Protein AF-A0A521WEG3-F1 (afdb_monomer_lite)

Secondary structure (DSSP, 8-state):
---------HHHHHHHHHHHHHHHHHHHHHHSPPPPPPP-------------HHHHHHHHHHHHHHHHHHHHHHHHHHHHHHHHHHHHHHHHHHHHHHHHHHHHHHHHHHHHHHHHHHHHHHHHHHHHHHHHHHHHHHHHHHHHHHHHHHHHHHHHHHHHHHHHHHHHHHHHHHHHHHH--PPTTPPTT--------B-TTS-B--

Radius of gyration: 72.27 Å; chains: 1; bounding box: 126×88×175 Å

Structure (mmCIF, N/CA/C/O backbone):
data_AF-A0A521WEG3-F1
#
_entry.id   AF-A0A521WEG3-F1
#
loop_
_atom_site.group_PDB
_atom_site.id
_atom_site.type_symbol
_atom_site.label_atom_id
_atom_site.label_alt_id
_atom_site.label_comp_id
_atom_site.label_asym_id
_atom_site.label_entity_id
_atom_site.label_seq_id
_atom_site.pdbx_PDB_ins_code
_atom_site.Cartn_x
_atom_site.Cartn_y
_atom_site.Cartn_z
_atom_site.occupancy
_atom_site.B_iso_or_equiv
_atom_site.auth_seq_id
_atom_site.auth_comp_id
_atom_site.auth_asym_id
_atom_site.auth_atom_id
_atom_site.pdbx_PDB_model_num
ATOM 1 N N . MET A 1 1 ? -39.061 78.320 37.725 1.00 39.91 1 MET A N 1
ATOM 2 C CA . MET A 1 1 ? -39.595 78.899 38.983 1.00 39.91 1 MET A CA 1
ATOM 3 C C . MET A 1 1 ? -41.038 79.284 38.670 1.00 39.91 1 MET A C 1
ATOM 5 O O . MET A 1 1 ? -41.224 79.919 37.652 1.00 39.91 1 MET A O 1
ATOM 9 N N . ASN A 1 2 ? -42.104 78.875 39.351 1.00 42.09 2 ASN A N 1
ATOM 10 C CA . ASN A 1 2 ? -42.276 78.481 40.741 1.00 42.09 2 ASN A CA 1
ATOM 11 C C . ASN A 1 2 ? -43.521 77.570 40.868 1.00 42.09 2 ASN A C 1
ATOM 13 O O . ASN A 1 2 ? -44.475 77.704 40.108 1.00 42.09 2 ASN A O 1
ATOM 17 N N . THR A 1 3 ? -43.478 76.641 41.818 1.00 49.75 3 THR A N 1
ATOM 18 C CA . THR A 1 3 ? -44.496 75.636 42.169 1.00 49.75 3 THR A CA 1
ATOM 19 C C . THR A 1 3 ? -45.655 76.208 42.987 1.00 49.75 3 THR A C 1
ATOM 21 O O . THR A 1 3 ? -45.398 77.002 43.887 1.00 49.75 3 THR A O 1
ATOM 24 N N . ILE A 1 4 ? -46.880 75.688 42.808 1.00 60.53 4 ILE A N 1
ATOM 25 C CA . ILE A 1 4 ? -47.948 75.719 43.830 1.00 60.53 4 ILE A CA 1
ATOM 26 C C . ILE A 1 4 ? -48.691 74.362 43.828 1.00 60.53 4 ILE A C 1
ATOM 28 O O . ILE A 1 4 ? -49.263 73.967 42.818 1.00 60.53 4 ILE A O 1
ATOM 32 N N . ARG A 1 5 ? -48.653 73.640 44.962 1.00 60.50 5 ARG A N 1
ATOM 33 C CA . ARG A 1 5 ? -49.516 72.485 45.320 1.00 60.50 5 ARG A CA 1
ATOM 34 C C . ARG A 1 5 ? -50.726 72.995 46.119 1.00 60.50 5 ARG A C 1
ATOM 36 O O . ARG A 1 5 ? -50.543 73.936 46.888 1.00 60.50 5 ARG A O 1
ATOM 43 N N . PRO A 1 6 ? -51.916 72.377 46.000 1.00 57.44 6 PRO A N 1
ATOM 44 C CA . PRO A 1 6 ? -52.504 71.628 47.138 1.00 57.44 6 PRO A CA 1
ATOM 45 C C . PRO A 1 6 ? -53.423 70.462 46.665 1.00 57.44 6 PRO A C 1
ATOM 47 O O . PRO A 1 6 ? -53.671 70.326 45.477 1.00 57.44 6 PRO A O 1
ATOM 50 N N . ALA A 1 7 ? -53.982 69.547 47.462 1.00 60.22 7 ALA A N 1
ATOM 51 C CA . ALA A 1 7 ? -53.970 69.280 48.897 1.00 60.22 7 ALA A CA 1
ATOM 52 C C . ALA A 1 7 ? -54.182 67.767 49.120 1.00 60.22 7 ALA A C 1
ATOM 54 O O . ALA A 1 7 ? -54.920 67.095 48.399 1.00 60.22 7 ALA A O 1
ATOM 55 N N . ALA A 1 8 ? -53.519 67.250 50.149 1.00 62.47 8 ALA A N 1
ATOM 56 C CA . ALA A 1 8 ? -53.526 65.863 50.578 1.00 62.47 8 ALA A CA 1
ATOM 57 C C . ALA A 1 8 ? -54.759 65.542 51.446 1.00 62.47 8 ALA A C 1
ATOM 59 O O . ALA A 1 8 ? -54.755 65.807 52.644 1.00 62.47 8 ALA A O 1
ATOM 60 N N . LEU A 1 9 ? -55.797 64.936 50.860 1.00 60.50 9 LEU A N 1
ATOM 61 C CA . LEU A 1 9 ? -56.961 64.411 51.604 1.00 60.50 9 LEU A CA 1
ATOM 62 C C . LEU A 1 9 ? -57.182 62.896 51.432 1.00 60.50 9 LEU A C 1
ATOM 64 O O . LEU A 1 9 ? -58.137 62.344 51.967 1.00 60.50 9 LEU A O 1
ATOM 68 N N . ALA A 1 10 ? -56.269 62.193 50.759 1.00 63.72 10 ALA A N 1
ATOM 69 C CA . ALA A 1 10 ? -56.329 60.738 50.611 1.00 63.72 10 ALA A CA 1
ATOM 70 C C . ALA A 1 10 ? -56.107 59.914 51.911 1.00 63.72 10 ALA A C 1
ATOM 72 O O . ALA A 1 10 ? -56.728 58.858 52.024 1.00 63.72 10 ALA A O 1
ATOM 73 N N . PRO A 1 11 ? -55.296 60.328 52.916 1.00 63.88 11 PRO A N 1
ATOM 74 C CA . PRO A 1 11 ? -55.047 59.468 54.082 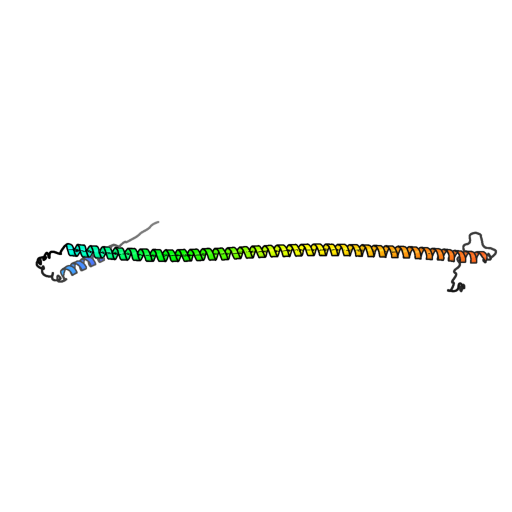1.00 63.88 11 PRO A CA 1
ATOM 75 C C . PRO A 1 11 ? -56.138 59.534 55.168 1.00 63.88 11 PRO A C 1
ATOM 77 O O . PRO A 1 11 ? -56.305 58.577 55.923 1.00 63.88 11 PRO A O 1
ATOM 80 N N . TYR A 1 12 ? -56.916 60.619 55.255 1.00 73.69 12 TYR A N 1
ATOM 81 C CA . TYR A 1 12 ? -57.918 60.784 56.322 1.00 73.69 12 TYR A CA 1
ATOM 82 C C . TYR A 1 12 ? -59.218 60.000 56.076 1.00 73.69 12 TYR A C 1
ATOM 84 O O . TYR A 1 12 ? -59.866 59.584 57.035 1.00 73.69 12 TYR A O 1
ATOM 92 N N . GLY A 1 13 ? -59.577 59.728 54.814 1.00 78.44 13 GLY A N 1
ATOM 93 C CA . GLY A 1 13 ? -60.775 58.946 54.477 1.00 78.44 13 GLY A CA 1
ATOM 94 C C . GLY A 1 13 ? -60.696 57.486 54.939 1.00 78.44 13 GLY A C 1
ATOM 95 O O . GLY A 1 13 ? -61.666 56.946 55.464 1.00 78.44 13 GLY A O 1
ATOM 96 N N . TRP A 1 14 ? -59.514 56.872 54.828 1.00 78.44 14 TRP A N 1
ATOM 97 C CA . TRP A 1 14 ? -59.267 55.510 55.317 1.00 78.44 14 TRP A CA 1
ATOM 98 C C . TRP A 1 14 ? -59.336 55.414 56.840 1.00 78.44 14 TRP A C 1
ATOM 100 O O . TRP A 1 14 ? -59.867 54.440 57.368 1.00 78.44 14 TRP A O 1
ATOM 110 N N . SER A 1 15 ? -58.857 56.441 57.547 1.00 82.31 15 SER A N 1
ATOM 111 C CA . SER A 1 15 ? -58.967 56.496 59.005 1.00 82.31 15 SER A CA 1
ATOM 112 C C . SER A 1 15 ? -60.431 56.545 59.445 1.00 82.31 15 SER A C 1
ATOM 114 O O . SER A 1 15 ? -60.841 55.745 60.283 1.00 82.31 15 SER A O 1
ATOM 116 N N . LEU A 1 16 ? -61.253 57.412 58.840 1.00 85.25 16 LEU A N 1
ATOM 117 C CA . LEU A 1 16 ? -62.670 57.521 59.202 1.00 85.25 16 LEU A CA 1
ATOM 118 C C . LEU A 1 16 ? -63.448 56.230 58.885 1.00 85.25 16 LEU A C 1
ATOM 120 O O . LEU A 1 16 ? -64.259 55.789 59.697 1.00 85.25 16 LEU A O 1
ATOM 124 N N . ALA A 1 17 ? -63.146 55.583 57.754 1.00 84.75 17 ALA A N 1
ATOM 125 C CA . ALA A 1 17 ? -63.727 54.291 57.391 1.00 84.75 17 ALA A CA 1
ATOM 126 C C . ALA A 1 17 ? -63.346 53.179 58.384 1.00 84.75 17 ALA A C 1
ATOM 128 O O . ALA A 1 17 ? -64.211 52.411 58.803 1.00 84.75 17 ALA A O 1
ATOM 129 N N . LEU A 1 18 ? -62.079 53.119 58.815 1.00 87.56 18 LEU A N 1
ATOM 130 C CA . LEU A 1 18 ? -61.615 52.151 59.813 1.00 87.56 18 LEU A CA 1
ATOM 131 C C . LEU A 1 18 ? -62.327 52.349 61.159 1.00 87.56 18 LEU A C 1
ATOM 133 O O . LEU A 1 18 ? -62.779 51.379 61.764 1.00 87.56 18 LEU A O 1
ATOM 137 N N . HIS A 1 19 ? -62.465 53.599 61.611 1.00 88.88 19 HIS A N 1
ATOM 138 C CA . HIS A 1 19 ? -63.147 53.902 62.870 1.00 88.88 19 HIS A CA 1
ATOM 139 C C . HIS A 1 19 ? -64.641 53.567 62.801 1.00 88.88 19 HIS A C 1
ATOM 141 O O . HIS A 1 19 ? -6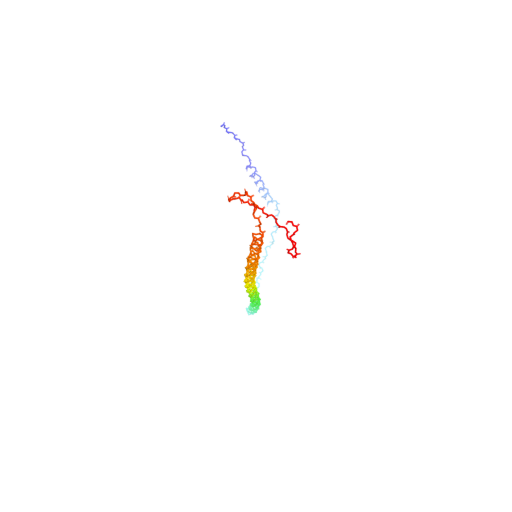5.172 53.001 63.753 1.00 88.88 19 HIS A O 1
ATOM 147 N N . ALA A 1 20 ? -65.312 53.837 61.676 1.00 88.38 20 ALA A N 1
ATOM 148 C CA . ALA A 1 20 ? -66.709 53.448 61.481 1.00 88.38 20 ALA A CA 1
ATOM 149 C C . ALA A 1 20 ? -66.892 51.919 61.514 1.00 88.38 20 ALA A C 1
ATOM 151 O O . ALA A 1 20 ? -67.843 51.420 62.116 1.00 88.38 20 ALA A O 1
ATOM 152 N N . LEU A 1 21 ? -65.954 51.168 60.928 1.00 88.06 21 LEU A N 1
ATOM 153 C CA . LEU A 1 21 ? -65.974 49.703 60.924 1.00 88.06 21 LEU A CA 1
ATOM 154 C C . LEU A 1 21 ? -65.728 49.132 62.333 1.00 88.06 21 LEU A C 1
ATOM 156 O O . LEU A 1 21 ? -66.448 48.232 62.766 1.00 88.06 21 LEU A O 1
ATOM 160 N N . LEU A 1 22 ? -64.778 49.701 63.085 1.00 87.19 22 LEU A N 1
ATOM 161 C CA . LEU A 1 22 ? -64.520 49.329 64.481 1.00 87.19 22 LEU A CA 1
ATOM 162 C C . LEU A 1 22 ? -65.728 49.636 65.384 1.00 87.19 22 LEU A C 1
ATOM 164 O O . LEU A 1 22 ? -66.133 48.791 66.180 1.00 87.19 22 LEU A O 1
ATOM 168 N N . ALA A 1 23 ? -66.336 50.816 65.233 1.00 85.88 23 ALA A N 1
ATOM 169 C CA . ALA A 1 23 ? -67.533 51.198 65.979 1.00 85.88 23 ALA A CA 1
ATOM 170 C C . ALA A 1 23 ? -68.719 50.269 65.664 1.00 85.88 23 ALA A C 1
ATOM 172 O O . ALA A 1 23 ? -69.426 49.848 66.578 1.00 85.88 23 ALA A O 1
ATOM 173 N N . GLY A 1 24 ? -68.892 49.878 64.395 1.00 85.75 24 GLY A N 1
ATOM 174 C CA . GLY A 1 24 ? -69.894 48.893 63.984 1.00 85.75 24 GLY A CA 1
ATOM 175 C C . GLY A 1 24 ? -69.663 47.506 64.595 1.00 85.75 24 GLY A C 1
ATOM 176 O O . GLY A 1 24 ? -70.607 46.889 65.087 1.00 85.75 24 GLY A O 1
ATOM 177 N N . ALA A 1 25 ? -68.412 47.034 64.636 1.00 83.50 25 ALA A N 1
ATOM 178 C CA . ALA A 1 25 ? -68.062 45.755 65.259 1.00 83.50 25 ALA A CA 1
ATOM 179 C C . ALA A 1 25 ? -68.314 45.751 66.779 1.00 83.50 25 ALA A C 1
ATOM 181 O O . ALA A 1 25 ? -68.828 44.772 67.321 1.00 83.50 25 ALA A O 1
ATOM 182 N N . LEU A 1 26 ? -68.013 46.856 67.468 1.00 84.00 26 LEU A N 1
ATOM 183 C CA . LEU A 1 26 ? -68.288 46.999 68.901 1.00 84.00 26 LEU A CA 1
ATOM 184 C C . LEU A 1 26 ? -69.790 47.083 69.196 1.00 84.00 26 LEU A C 1
ATOM 186 O O . LEU A 1 26 ? -70.257 46.458 70.146 1.00 84.00 26 LEU A O 1
ATOM 190 N N . PHE A 1 27 ? -70.562 47.785 68.361 1.00 82.75 27 PHE A N 1
ATOM 191 C CA . PHE A 1 27 ? -72.018 47.834 68.499 1.00 82.75 27 PHE A CA 1
ATOM 192 C C . PHE A 1 27 ? -72.655 46.453 68.280 1.00 82.75 27 PHE A C 1
ATOM 194 O O . PHE A 1 27 ? -73.516 46.039 69.056 1.00 82.75 27 PHE A O 1
ATOM 201 N N . ALA A 1 28 ? -72.171 45.687 67.295 1.00 80.31 28 ALA A N 1
ATOM 202 C CA . ALA A 1 28 ? -72.598 44.304 67.088 1.00 80.31 28 ALA A CA 1
ATOM 203 C C . ALA A 1 28 ? -72.310 43.421 68.317 1.00 80.31 28 ALA A C 1
ATOM 205 O O . ALA A 1 28 ? -73.144 42.595 68.678 1.00 80.31 28 ALA A O 1
ATOM 206 N N . SER A 1 29 ? -71.195 43.646 69.022 1.00 74.00 29 SER A N 1
ATOM 207 C CA . SER A 1 29 ? -70.875 42.926 70.262 1.00 74.00 29 SER A CA 1
ATOM 208 C C . SER A 1 29 ? -71.835 43.216 71.427 1.00 74.00 29 SER A C 1
ATOM 210 O O . SER A 1 29 ? -71.862 42.426 72.366 1.00 74.00 29 SER A O 1
ATOM 212 N N . PHE A 1 30 ? -72.606 44.311 71.389 1.00 76.62 30 PHE A N 1
ATOM 213 C CA . PHE A 1 30 ? -73.567 44.678 72.442 1.00 76.62 30 PHE A CA 1
ATOM 214 C C . PHE A 1 30 ? -75.009 44.228 72.132 1.00 76.62 30 PHE A C 1
ATOM 216 O O . PHE A 1 30 ? -75.826 44.122 73.042 1.00 76.62 30 PHE A O 1
ATOM 223 N N . VAL A 1 31 ? -75.325 43.958 70.857 1.00 76.75 31 VAL A N 1
ATOM 224 C CA . VAL A 1 31 ? -76.669 43.547 70.390 1.00 76.75 31 VAL A CA 1
ATOM 225 C C . VAL A 1 31 ? -76.757 42.036 70.111 1.00 76.75 31 VAL A C 1
ATOM 227 O O . VAL A 1 31 ? -77.851 41.487 69.989 1.00 76.75 31 VAL A O 1
ATOM 230 N N . LEU A 1 32 ? -75.623 41.330 70.049 1.00 72.25 32 LEU A N 1
ATOM 231 C CA . LEU A 1 32 ? -75.595 39.869 69.958 1.00 72.25 32 LEU A CA 1
ATOM 232 C C . LEU A 1 32 ? -75.991 39.241 71.311 1.00 72.25 32 LEU A C 1
ATOM 234 O O . LEU A 1 32 ? -75.314 39.499 72.307 1.00 72.25 32 LEU A O 1
ATOM 238 N N . PRO A 1 33 ? -77.042 38.399 71.376 1.00 70.56 33 PRO A N 1
ATOM 239 C CA . PRO A 1 33 ? -77.402 37.702 72.606 1.00 70.56 33 PRO A CA 1
ATOM 240 C C . PRO A 1 33 ? -76.250 36.784 73.034 1.00 70.56 33 PRO A C 1
ATOM 242 O O . PRO A 1 33 ? -75.749 35.988 72.234 1.00 70.56 33 PRO A O 1
ATOM 245 N N . SER A 1 34 ? -75.815 36.916 74.290 1.00 69.56 34 SER A N 1
ATOM 246 C CA . SER A 1 34 ? -74.789 36.068 74.897 1.00 69.56 34 SER A CA 1
ATOM 247 C C . SER A 1 34 ? -75.135 34.598 74.678 1.00 69.56 34 SER A C 1
ATOM 249 O O . SER A 1 34 ? -76.195 34.138 75.090 1.00 69.56 34 SER A O 1
ATOM 251 N N . ARG A 1 35 ? -74.235 33.859 74.019 1.00 66.69 35 ARG A N 1
ATOM 252 C CA . ARG A 1 35 ? -74.302 32.396 73.947 1.00 66.69 35 ARG A CA 1
ATOM 253 C C . ARG A 1 35 ? -74.331 31.856 75.373 1.00 66.69 35 ARG A C 1
ATOM 255 O O . ARG A 1 35 ? -73.378 32.090 76.115 1.00 66.69 35 ARG A O 1
ATOM 262 N N . ASP A 1 36 ? -75.401 31.152 75.723 1.00 64.94 36 ASP A N 1
ATOM 263 C CA . ASP A 1 36 ? -75.551 30.495 77.016 1.00 64.94 36 ASP A CA 1
ATOM 264 C C . ASP A 1 36 ? -74.307 29.657 77.330 1.00 64.94 36 ASP A C 1
ATOM 266 O O . ASP A 1 36 ? -73.932 28.733 76.601 1.00 64.94 36 ASP A O 1
ATOM 270 N N . LEU A 1 37 ? -73.635 30.037 78.415 1.00 68.00 37 LEU A N 1
ATOM 271 C CA . LEU A 1 37 ? -72.520 29.304 78.988 1.00 68.00 37 LEU A CA 1
ATOM 272 C C . LEU A 1 37 ? -73.084 27.981 79.535 1.00 68.00 37 LEU A C 1
ATOM 274 O O . LEU A 1 37 ? -73.997 28.030 80.364 1.00 68.00 37 LEU A O 1
ATOM 278 N N . PRO A 1 38 ? -72.598 26.802 79.103 1.00 72.62 38 PRO A N 1
ATOM 279 C CA . PRO A 1 38 ? -73.076 25.548 79.668 1.00 72.62 38 PRO A CA 1
ATOM 280 C C . PRO A 1 38 ? -72.816 25.533 81.187 1.00 72.62 38 PRO A C 1
ATOM 282 O O . PRO A 1 38 ? -71.775 26.029 81.630 1.00 72.62 38 PRO A O 1
ATOM 285 N N . PRO A 1 39 ? -73.743 24.992 81.999 1.00 72.00 39 PRO A N 1
ATOM 286 C CA . PRO A 1 39 ? -73.607 24.985 83.450 1.00 72.00 39 PRO A CA 1
ATOM 287 C C . PRO A 1 39 ? -72.329 24.256 83.881 1.00 72.00 39 PRO A C 1
ATOM 289 O O . PRO A 1 39 ? -71.937 23.248 83.289 1.00 72.00 39 PRO A O 1
ATOM 292 N N . ALA A 1 40 ? -71.684 24.776 84.929 1.00 65.12 40 ALA A N 1
ATOM 293 C CA . ALA A 1 40 ? -70.485 24.201 85.521 1.00 65.12 40 ALA A CA 1
ATOM 294 C C . ALA A 1 40 ? -70.726 22.732 85.911 1.00 65.12 40 ALA A C 1
ATOM 296 O O . ALA A 1 40 ? -71.548 22.428 86.775 1.00 65.12 40 ALA A O 1
ATOM 297 N N . VAL A 1 41 ? -70.005 21.824 85.252 1.00 65.56 41 VAL A N 1
ATOM 298 C CA . VAL A 1 41 ? -70.013 20.392 85.566 1.00 65.56 41 VAL A CA 1
ATOM 299 C C . VAL A 1 41 ? -69.393 20.215 86.962 1.00 65.56 41 VAL A C 1
ATOM 301 O O . VAL A 1 41 ? -68.286 20.714 87.181 1.00 65.56 41 VAL A O 1
ATOM 304 N N . PRO A 1 42 ? -70.057 19.546 87.926 1.00 69.44 42 PRO A N 1
ATOM 305 C CA . PRO A 1 42 ? -69.453 19.274 89.229 1.00 69.44 42 PRO A CA 1
ATOM 306 C C . PRO A 1 42 ? -68.199 18.399 89.055 1.00 69.44 42 PRO A C 1
ATOM 308 O O . PRO A 1 42 ? -68.154 17.596 88.117 1.00 69.44 42 PRO A O 1
ATOM 311 N N . PRO A 1 43 ? -67.176 18.509 89.927 1.00 65.94 43 PRO A N 1
ATOM 312 C CA . PRO A 1 43 ? -66.001 17.655 89.834 1.00 65.94 43 PRO A CA 1
ATOM 313 C C . PRO A 1 43 ? -66.429 16.200 90.044 1.00 65.94 43 PRO A C 1
ATOM 315 O O . PRO A 1 43 ? -66.742 15.777 91.155 1.00 65.94 43 PRO A O 1
ATOM 318 N N . VAL A 1 44 ? -66.466 15.432 88.956 1.00 69.38 44 VAL A N 1
ATOM 319 C CA . VAL A 1 44 ? -66.582 13.978 89.025 1.00 69.38 44 VAL A CA 1
ATOM 320 C C . VAL A 1 44 ? -65.386 13.450 89.824 1.00 69.38 44 VAL A C 1
ATOM 322 O O . VAL A 1 44 ? -64.247 13.808 89.506 1.00 69.38 44 VAL A O 1
ATOM 325 N N . PRO A 1 45 ? -65.595 12.629 90.870 1.00 59.88 45 PRO A N 1
ATOM 326 C CA . PRO A 1 45 ? -64.490 12.012 91.582 1.00 59.88 45 PRO A CA 1
ATOM 327 C C . PRO A 1 45 ? -63.722 11.142 90.587 1.00 59.88 45 PRO A C 1
ATOM 329 O O . PRO A 1 45 ? -64.262 10.186 90.030 1.00 59.88 45 PRO A O 1
ATOM 332 N N . ILE A 1 46 ? -62.463 11.498 90.328 1.00 58.94 46 ILE A N 1
ATOM 333 C CA . ILE A 1 46 ? -61.554 10.672 89.538 1.00 58.94 46 ILE A CA 1
ATOM 334 C C . ILE A 1 46 ? -61.348 9.398 90.354 1.00 58.94 46 ILE A C 1
ATOM 336 O O . ILE A 1 46 ? -60.618 9.392 91.345 1.00 58.94 46 ILE A O 1
ATOM 340 N N . ALA A 1 47 ? -62.047 8.330 89.974 1.00 55.50 47 ALA A N 1
ATOM 341 C CA . ALA A 1 47 ? -61.833 7.011 90.535 1.00 55.50 47 ALA A CA 1
ATOM 342 C C . ALA A 1 47 ? -60.389 6.607 90.218 1.00 55.50 47 ALA A C 1
ATOM 344 O O . ALA A 1 47 ? -60.065 6.254 89.083 1.00 55.50 47 ALA A O 1
ATOM 345 N N . ALA A 1 48 ? -59.507 6.706 91.212 1.00 53.66 48 ALA A N 1
ATOM 346 C CA . ALA A 1 48 ? -58.150 6.196 91.132 1.00 53.66 48 ALA A CA 1
ATOM 347 C C . ALA A 1 48 ? -58.220 4.664 91.135 1.00 53.66 48 ALA A C 1
ATOM 349 O O . ALA A 1 48 ? -58.074 4.009 92.164 1.00 53.66 48 ALA A O 1
ATOM 350 N N . THR A 1 49 ? -58.512 4.080 89.975 1.00 66.88 49 THR A N 1
ATOM 351 C CA . THR A 1 49 ? -58.359 2.644 89.771 1.00 66.88 49 THR A CA 1
ATOM 352 C C . THR A 1 49 ? -56.872 2.330 89.855 1.00 66.88 49 THR A C 1
ATOM 354 O O . THR A 1 49 ? -56.079 2.895 89.098 1.00 66.88 49 THR A O 1
ATOM 357 N N . ILE A 1 50 ? -56.489 1.448 90.775 1.00 64.00 50 ILE A N 1
ATOM 358 C CA . ILE A 1 50 ? -55.117 0.954 90.895 1.00 64.00 50 ILE A CA 1
ATOM 359 C C . ILE A 1 50 ? -54.820 0.165 89.616 1.00 64.00 50 ILE A C 1
ATOM 361 O O . ILE A 1 50 ? -55.287 -0.959 89.445 1.00 64.00 50 ILE A O 1
ATOM 365 N N . VAL A 1 51 ? -54.103 0.781 88.674 1.00 69.81 51 VAL A N 1
ATOM 366 C CA . VAL A 1 51 ? -53.608 0.078 87.488 1.00 69.81 51 VAL A CA 1
ATOM 367 C C . VAL A 1 51 ? -52.433 -0.772 87.935 1.00 69.81 51 VAL A C 1
ATOM 369 O O . VAL A 1 51 ? -51.413 -0.249 88.382 1.00 69.81 51 VAL A O 1
ATOM 372 N N . ASP A 1 52 ? -52.594 -2.083 87.817 1.00 75.38 52 ASP A N 1
ATOM 373 C CA . ASP A 1 52 ? -51.605 -3.051 88.262 1.00 75.38 52 ASP A CA 1
ATOM 374 C C . ASP A 1 52 ? -50.277 -2.855 87.511 1.00 75.38 52 ASP A C 1
ATOM 376 O O . ASP A 1 52 ? -50.188 -2.980 86.280 1.00 75.38 52 ASP A O 1
ATOM 380 N N . GLN A 1 53 ? -49.230 -2.493 88.251 1.00 82.75 53 GLN A N 1
ATOM 381 C CA . GLN A 1 53 ? -47.941 -2.084 87.693 1.00 82.75 53 GLN A CA 1
ATOM 382 C C . GLN A 1 53 ? -47.278 -3.227 86.904 1.00 82.75 53 GLN A C 1
ATOM 384 O O . GLN A 1 53 ? -46.564 -2.977 85.928 1.00 82.75 53 GLN A O 1
ATOM 389 N N . ALA A 1 54 ? -47.597 -4.478 87.251 1.00 84.50 54 ALA A N 1
ATOM 390 C CA . ALA A 1 54 ? -47.161 -5.673 86.537 1.00 84.50 54 ALA A CA 1
ATOM 391 C C . ALA A 1 54 ? -47.705 -5.742 85.095 1.00 84.50 54 ALA A C 1
ATOM 393 O O . ALA A 1 54 ? -46.973 -6.116 84.175 1.00 84.50 54 ALA A O 1
ATOM 394 N N . ILE A 1 55 ? -48.952 -5.316 84.852 1.00 84.69 55 ILE A N 1
ATOM 395 C CA . ILE A 1 55 ? -49.565 -5.333 83.511 1.00 84.69 55 ILE A CA 1
ATOM 396 C C . ILE A 1 55 ? -48.927 -4.271 82.608 1.00 84.69 55 ILE A C 1
ATOM 398 O O . ILE A 1 55 ? -48.657 -4.530 81.432 1.00 84.69 55 ILE A O 1
ATOM 402 N N . LEU A 1 56 ? -48.616 -3.089 83.148 1.00 83.56 56 LEU A N 1
ATOM 403 C CA . LEU A 1 56 ? -47.905 -2.043 82.406 1.00 83.56 56 LEU A CA 1
ATOM 404 C C . LEU A 1 56 ? -46.480 -2.479 82.034 1.00 83.56 56 LEU A C 1
ATOM 406 O O . LEU A 1 56 ? -46.046 -2.236 80.905 1.00 83.56 56 LEU A O 1
ATOM 410 N N . GLN A 1 57 ? -45.775 -3.163 82.941 1.00 87.81 57 GLN A N 1
ATOM 411 C CA . GLN A 1 57 ? -44.440 -3.711 82.680 1.00 87.81 57 GLN A CA 1
ATOM 412 C C . GLN A 1 57 ? -44.468 -4.837 81.636 1.00 87.81 57 GLN A C 1
ATOM 414 O O . GLN A 1 57 ? -43.658 -4.819 80.708 1.00 87.81 57 GLN A O 1
ATOM 419 N N . ALA A 1 58 ? -45.432 -5.759 81.713 1.00 88.00 58 ALA A N 1
ATOM 420 C CA . ALA A 1 58 ? -45.621 -6.814 80.714 1.00 88.00 58 ALA A CA 1
ATOM 421 C C . ALA A 1 58 ? -45.999 -6.250 79.329 1.00 88.00 58 ALA A C 1
ATOM 423 O O . ALA A 1 58 ? -45.487 -6.684 78.295 1.00 88.00 58 ALA A O 1
ATOM 424 N N . ALA A 1 59 ? -46.850 -5.221 79.281 1.00 88.75 59 ALA A N 1
ATOM 425 C CA . ALA A 1 59 ? -47.168 -4.525 78.037 1.00 88.75 59 ALA A CA 1
ATOM 426 C C . ALA A 1 59 ? -45.951 -3.769 77.470 1.00 88.75 59 ALA A C 1
ATOM 428 O O . ALA A 1 59 ? -45.780 -3.693 76.249 1.00 88.75 59 ALA A O 1
ATOM 429 N N . ALA A 1 60 ? -45.092 -3.210 78.328 1.00 90.81 60 ALA A N 1
ATOM 430 C CA . ALA A 1 60 ? -43.859 -2.541 77.922 1.00 90.81 60 ALA A CA 1
ATOM 431 C C . ALA A 1 60 ? -42.817 -3.526 77.366 1.00 90.81 60 ALA A C 1
ATOM 433 O O . ALA A 1 60 ? -42.237 -3.248 76.313 1.00 90.81 60 ALA A O 1
ATOM 434 N N . SER A 1 61 ? -42.621 -4.688 77.999 1.00 90.56 61 SER A N 1
ATOM 435 C CA . SER A 1 61 ? -41.687 -5.718 77.524 1.00 90.56 61 SER A CA 1
ATOM 436 C C . SER A 1 61 ? -42.132 -6.322 76.189 1.00 90.56 61 SER A C 1
ATOM 438 O O . SER A 1 61 ? -41.326 -6.395 75.261 1.00 90.56 61 SER A O 1
ATOM 440 N N . LEU A 1 62 ? -43.426 -6.621 76.016 1.00 93.69 62 LEU A N 1
ATOM 441 C CA . LEU A 1 62 ? -43.973 -7.112 74.745 1.00 93.69 62 LEU A CA 1
ATOM 442 C C . LEU A 1 62 ? -43.815 -6.082 73.612 1.00 93.69 62 LEU A C 1
ATOM 444 O O . LEU A 1 62 ? -43.473 -6.431 72.478 1.00 93.69 62 LEU A O 1
ATOM 448 N N . ARG A 1 63 ? -44.039 -4.791 73.900 1.00 92.94 63 ARG A N 1
ATOM 449 C CA . ARG A 1 63 ? -43.802 -3.700 72.937 1.00 92.94 63 ARG A CA 1
ATOM 450 C C . ARG A 1 63 ? -42.318 -3.557 72.600 1.00 92.94 63 ARG A C 1
ATOM 452 O O . ARG A 1 63 ? -41.993 -3.354 71.431 1.00 92.94 63 ARG A O 1
ATOM 459 N N . ALA A 1 64 ? -41.429 -3.672 73.585 1.00 94.06 64 ALA A N 1
ATOM 460 C CA . ALA A 1 64 ? -39.984 -3.629 73.375 1.00 94.06 64 ALA A CA 1
ATOM 461 C C . ALA A 1 64 ? -39.503 -4.809 72.517 1.00 94.06 64 ALA A C 1
ATOM 463 O O . ALA A 1 64 ? -38.709 -4.612 71.598 1.00 94.06 64 ALA A O 1
ATOM 464 N N . GLU A 1 65 ? -40.029 -6.012 72.744 1.00 94.81 65 GLU A N 1
ATOM 465 C CA . GLU A 1 65 ? -39.690 -7.195 71.956 1.00 94.81 65 GLU A CA 1
ATOM 466 C C . GLU A 1 65 ? -40.225 -7.105 70.521 1.00 94.81 65 GLU A C 1
ATOM 468 O O . GLU A 1 65 ? -39.475 -7.344 69.575 1.00 94.81 65 GLU A O 1
ATOM 473 N N . LYS A 1 66 ? -41.476 -6.658 70.323 1.00 95.12 66 LYS A N 1
ATOM 474 C CA . LYS A 1 66 ? -42.013 -6.374 68.979 1.00 95.12 66 LYS A CA 1
ATOM 475 C C . LYS A 1 66 ? -41.174 -5.332 68.238 1.00 95.12 66 LYS A C 1
ATOM 477 O O . LYS A 1 66 ? -40.879 -5.527 67.062 1.00 95.12 66 LYS A O 1
ATOM 482 N N . ARG A 1 67 ? -40.747 -4.258 68.916 1.00 95.50 67 ARG A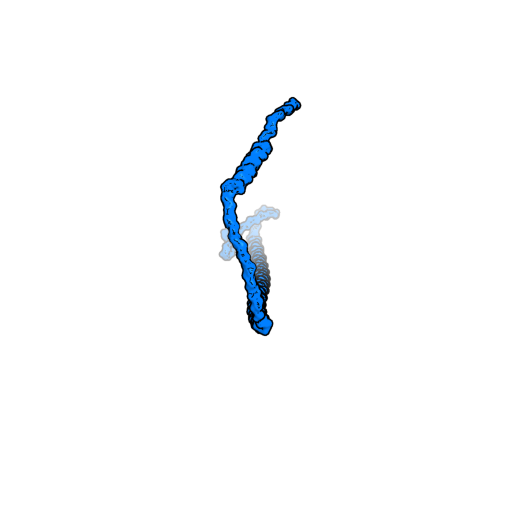 N 1
ATOM 483 C CA . ARG A 1 67 ? -39.843 -3.247 68.337 1.00 95.50 67 ARG A CA 1
ATOM 484 C C . ARG A 1 67 ? -38.485 -3.841 67.970 1.00 95.50 67 ARG A C 1
ATOM 486 O O . ARG A 1 67 ? -38.007 -3.568 66.877 1.00 95.50 67 ARG A O 1
ATOM 493 N N . ARG A 1 68 ? -37.892 -4.680 68.829 1.00 96.12 68 ARG A N 1
ATOM 494 C CA . ARG A 1 68 ? -36.629 -5.377 68.528 1.00 96.12 68 ARG A CA 1
ATOM 495 C C . ARG A 1 68 ? -36.764 -6.290 67.313 1.00 96.12 68 ARG A C 1
ATOM 497 O O . ARG A 1 68 ? -35.936 -6.190 66.419 1.00 96.12 68 ARG A O 1
ATOM 504 N N . ARG A 1 69 ? -37.818 -7.111 67.241 1.00 96.25 69 ARG A N 1
ATOM 505 C CA . ARG A 1 69 ? -38.081 -8.000 66.094 1.00 96.25 69 ARG A CA 1
ATOM 506 C C . ARG A 1 69 ? -38.304 -7.213 64.798 1.00 96.25 69 ARG A C 1
ATOM 508 O O . ARG A 1 69 ? -37.766 -7.585 63.758 1.00 96.25 69 ARG A O 1
ATOM 515 N N . ALA A 1 70 ? -39.053 -6.111 64.861 1.00 96.12 70 ALA A N 1
ATOM 516 C CA . ALA A 1 70 ? -39.270 -5.230 63.715 1.00 96.12 70 ALA A CA 1
ATOM 517 C C . ALA A 1 70 ? -37.969 -4.548 63.254 1.00 96.12 70 ALA A C 1
ATOM 519 O O . ALA A 1 70 ? -37.697 -4.510 62.057 1.00 96.12 70 ALA A O 1
ATOM 520 N N . ASP A 1 71 ? -37.139 -4.065 64.184 1.00 96.31 71 ASP A N 1
ATOM 521 C CA . ASP A 1 71 ? -35.844 -3.455 63.863 1.00 96.31 71 ASP A CA 1
ATOM 522 C C . ASP A 1 71 ? -34.865 -4.483 63.278 1.00 96.31 71 ASP A C 1
ATOM 524 O O . ASP A 1 71 ? -34.224 -4.215 62.265 1.00 96.31 71 ASP A O 1
ATOM 528 N N . THR A 1 72 ? -34.796 -5.700 63.830 1.00 96.75 72 THR A N 1
ATOM 529 C CA . THR A 1 72 ? -33.966 -6.769 63.254 1.00 96.75 72 THR A CA 1
ATOM 530 C C . THR A 1 72 ? -34.442 -7.172 61.866 1.00 96.75 72 THR A C 1
ATOM 532 O O . THR A 1 72 ? -33.609 -7.314 60.973 1.00 96.75 72 THR A O 1
ATOM 535 N N . GLN A 1 73 ? -35.756 -7.300 61.653 1.00 96.75 73 GLN A N 1
ATOM 536 C CA . GLN A 1 73 ? -36.310 -7.619 60.337 1.00 96.75 73 GLN A CA 1
ATOM 537 C C . GLN A 1 73 ? -35.974 -6.517 59.331 1.00 96.75 73 GLN A C 1
ATOM 539 O O . GLN A 1 73 ? -35.488 -6.807 58.241 1.00 96.75 73 GLN A O 1
ATOM 544 N N . ARG A 1 74 ? -36.154 -5.249 59.719 1.00 97.00 74 ARG A N 1
ATOM 545 C CA . ARG A 1 74 ? -35.826 -4.095 58.879 1.00 97.00 74 ARG A CA 1
ATOM 546 C C . ARG A 1 74 ? -34.337 -4.050 58.527 1.00 97.00 74 ARG A C 1
ATOM 548 O O . ARG A 1 74 ? -33.987 -3.880 57.361 1.00 97.00 74 ARG A O 1
ATOM 555 N N . ARG A 1 75 ? -33.451 -4.270 59.503 1.00 97.00 75 ARG A N 1
ATOM 556 C CA . ARG A 1 75 ? -32.000 -4.349 59.266 1.00 97.00 75 ARG A CA 1
ATOM 557 C C . ARG A 1 75 ? -31.636 -5.501 58.334 1.00 97.00 75 ARG A C 1
ATOM 559 O O . ARG A 1 75 ? -30.785 -5.326 57.468 1.00 97.00 75 ARG A O 1
ATOM 566 N N . GLN A 1 76 ? -32.277 -6.662 58.475 1.00 96.94 76 GLN A N 1
ATOM 567 C CA . GLN A 1 76 ? -32.057 -7.802 57.582 1.00 96.94 76 GLN A CA 1
ATOM 568 C C . GLN A 1 76 ? -32.517 -7.500 56.152 1.00 96.94 76 GLN A C 1
ATOM 570 O O . GLN A 1 76 ? -31.772 -7.782 55.213 1.00 96.94 76 GLN A O 1
ATOM 575 N N . THR A 1 77 ? -33.687 -6.879 55.969 1.00 97.25 77 THR A N 1
ATOM 576 C CA . THR A 1 77 ? -34.183 -6.497 54.637 1.00 97.25 77 THR A CA 1
ATOM 577 C C . THR A 1 77 ? -33.306 -5.430 53.987 1.00 97.25 77 THR A C 1
ATOM 579 O O . THR A 1 77 ? -32.966 -5.555 52.814 1.00 97.25 77 THR A O 1
ATOM 582 N N . GLU A 1 78 ? -32.866 -4.421 54.745 1.00 97.44 78 GLU A N 1
ATOM 583 C CA . GLU A 1 78 ? -31.959 -3.382 54.242 1.00 97.44 78 GLU A CA 1
ATOM 584 C C . GLU A 1 78 ? -30.579 -3.957 53.894 1.00 97.44 78 GLU A C 1
ATOM 586 O O . GLU A 1 78 ? -30.015 -3.627 52.851 1.00 97.44 78 GLU A O 1
ATOM 591 N N . ALA A 1 79 ? -30.039 -4.864 54.716 1.00 97.38 79 ALA A N 1
ATOM 592 C CA . ALA A 1 79 ? -28.781 -5.546 54.422 1.00 97.38 79 ALA A CA 1
ATOM 593 C C . ALA A 1 79 ? -28.890 -6.452 53.185 1.00 97.38 79 ALA A C 1
ATOM 595 O O . ALA A 1 79 ? -27.967 -6.486 52.371 1.00 97.38 79 ALA A O 1
ATOM 596 N N . ALA A 1 80 ? -30.008 -7.165 53.014 1.00 97.44 80 ALA A N 1
ATOM 597 C CA . ALA A 1 80 ? -30.262 -7.983 51.831 1.00 97.44 80 ALA A CA 1
ATOM 598 C C . ALA A 1 80 ? -30.384 -7.122 50.563 1.00 97.44 80 ALA A C 1
ATOM 600 O O . ALA A 1 80 ? -29.738 -7.435 49.563 1.00 97.44 80 ALA A O 1
ATOM 601 N N . ALA A 1 81 ? -31.124 -6.010 50.621 1.00 97.75 81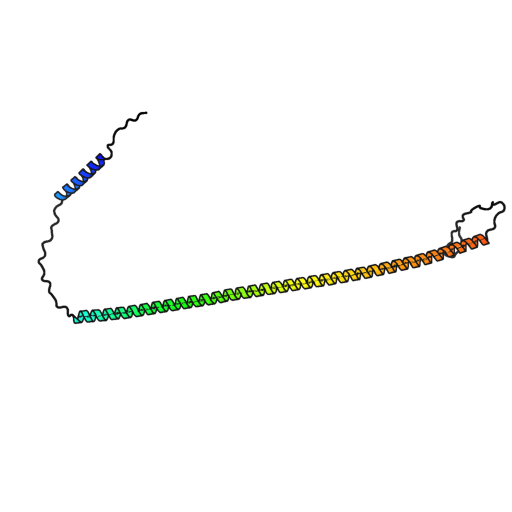 ALA A N 1
ATOM 602 C CA . ALA A 1 81 ? -31.250 -5.063 49.513 1.00 97.75 81 ALA A CA 1
ATOM 603 C C . ALA A 1 81 ? -29.887 -4.468 49.121 1.00 97.75 81 ALA A C 1
ATOM 605 O O . ALA A 1 81 ? -29.503 -4.528 47.954 1.00 97.75 81 ALA A O 1
ATOM 606 N N . ARG A 1 82 ? -29.094 -4.007 50.100 1.00 97.81 82 ARG A N 1
ATOM 607 C CA . ARG A 1 82 ? -27.729 -3.502 49.861 1.00 97.81 82 ARG A CA 1
ATOM 608 C C . ARG A 1 82 ? -26.810 -4.559 49.249 1.00 97.81 82 ARG A C 1
ATOM 610 O O . ARG A 1 82 ? -26.021 -4.243 48.365 1.00 97.81 82 ARG A O 1
ATOM 617 N N . ARG A 1 83 ? -26.900 -5.819 49.693 1.00 97.69 83 ARG A N 1
ATOM 618 C CA . ARG A 1 83 ? -26.123 -6.928 49.109 1.00 97.69 83 ARG A CA 1
ATOM 619 C C . ARG A 1 83 ? -26.522 -7.201 47.660 1.00 97.69 83 ARG A C 1
ATOM 621 O O . ARG A 1 83 ? -25.641 -7.430 46.837 1.00 97.69 83 ARG A O 1
ATOM 628 N N . GLN A 1 84 ? -27.816 -7.168 47.342 1.00 97.62 84 GLN A N 1
ATOM 629 C CA . GLN A 1 84 ? -28.289 -7.338 45.967 1.00 97.62 84 GLN A CA 1
ATOM 630 C C . GLN A 1 84 ? -27.831 -6.188 45.068 1.00 97.62 84 GLN A C 1
ATOM 632 O O . GLN A 1 84 ? -27.312 -6.439 43.982 1.00 97.62 84 GLN A O 1
ATOM 637 N N . GLU A 1 85 ? -27.950 -4.944 45.530 1.00 97.75 85 GLU A N 1
ATOM 638 C CA . GLU A 1 85 ? -27.489 -3.769 44.790 1.00 97.75 85 GLU A CA 1
ATOM 639 C C . GLU A 1 85 ? -25.975 -3.816 44.544 1.00 97.75 85 GLU A C 1
ATOM 641 O O . GLU A 1 85 ? -25.532 -3.667 43.405 1.00 97.75 85 GLU A O 1
ATOM 646 N N . ALA A 1 86 ? -25.181 -4.139 45.570 1.00 98.00 86 ALA A N 1
ATOM 647 C CA . ALA A 1 86 ? -23.737 -4.311 45.437 1.00 98.00 86 ALA A CA 1
ATOM 648 C C . ALA A 1 86 ? -23.373 -5.443 44.460 1.00 98.00 86 ALA A C 1
ATOM 650 O O . ALA A 1 86 ? -22.464 -5.286 43.645 1.00 98.00 86 ALA A O 1
ATOM 651 N N . ALA A 1 87 ? -24.097 -6.568 44.485 1.00 98.12 87 ALA A N 1
ATOM 652 C CA . ALA A 1 87 ? -23.882 -7.670 43.549 1.00 98.12 87 ALA A CA 1
ATOM 653 C C . ALA A 1 87 ? -24.231 -7.282 42.102 1.00 98.12 87 ALA A C 1
ATOM 655 O O . ALA A 1 87 ? -23.509 -7.653 41.176 1.00 98.12 87 ALA A O 1
ATOM 656 N N . LEU A 1 88 ? -25.308 -6.521 41.886 1.00 98.19 88 LEU A N 1
ATOM 657 C CA . LEU A 1 88 ? -25.678 -6.008 40.564 1.00 98.19 88 LEU A CA 1
ATOM 658 C C . LEU A 1 88 ? -24.664 -4.978 40.056 1.00 98.19 88 LEU A C 1
ATOM 660 O O . LEU A 1 88 ? -24.262 -5.052 38.895 1.00 98.19 88 LEU A O 1
ATOM 664 N N . ALA A 1 89 ? -24.210 -4.064 40.915 1.00 98.12 89 ALA A N 1
ATOM 665 C CA . ALA A 1 89 ? -23.172 -3.094 40.584 1.00 98.12 89 ALA A CA 1
ATOM 666 C C . ALA A 1 89 ? -21.849 -3.788 40.223 1.00 98.12 89 ALA A C 1
ATOM 668 O O . ALA A 1 89 ? -21.251 -3.471 39.196 1.00 98.12 89 ALA A O 1
ATOM 669 N N . ALA A 1 90 ? -21.437 -4.798 40.996 1.00 98.12 90 ALA A N 1
ATOM 670 C CA . ALA A 1 90 ? -20.250 -5.596 40.701 1.00 98.12 90 ALA A CA 1
ATOM 671 C C . ALA A 1 90 ? -20.375 -6.338 39.360 1.00 98.12 90 ALA A C 1
ATOM 673 O O . ALA A 1 90 ? -19.457 -6.285 38.543 1.00 98.12 90 ALA A O 1
ATOM 674 N N . LYS A 1 91 ? -21.526 -6.969 39.084 1.00 98.06 91 LYS A N 1
ATOM 675 C CA . LYS A 1 91 ? -21.787 -7.630 37.793 1.00 98.06 91 LYS A CA 1
ATOM 676 C C . LYS A 1 91 ? -21.718 -6.652 36.619 1.00 98.06 91 LYS A C 1
ATOM 678 O O . LYS A 1 91 ? -21.109 -6.977 35.604 1.00 98.06 91 LYS A O 1
ATOM 683 N N . ARG A 1 92 ? -22.302 -5.457 36.756 1.00 97.88 92 ARG A N 1
ATOM 684 C CA . ARG A 1 92 ? -22.237 -4.406 35.727 1.00 97.88 92 ARG A CA 1
ATOM 685 C C . ARG A 1 92 ? -20.803 -3.935 35.493 1.00 97.88 92 ARG A C 1
ATOM 687 O O . ARG A 1 92 ? -20.382 -3.879 34.345 1.00 97.88 92 ARG A O 1
ATOM 694 N N . ALA A 1 93 ? -20.041 -3.694 36.558 1.00 98.19 93 ALA A N 1
ATOM 695 C CA . ALA A 1 93 ? -18.644 -3.279 36.454 1.00 98.19 93 ALA A CA 1
ATOM 696 C C . ALA A 1 93 ? -17.763 -4.341 35.772 1.00 98.19 93 ALA A C 1
ATOM 698 O O . ALA A 1 93 ? -16.895 -3.999 34.971 1.00 98.19 93 ALA A O 1
ATOM 699 N N . VAL A 1 94 ? -17.986 -5.631 36.052 1.00 98.19 94 VAL A N 1
ATOM 700 C CA . VAL A 1 94 ? -17.284 -6.727 35.361 1.00 98.19 94 VAL A CA 1
ATOM 701 C C . VAL A 1 94 ? -17.679 -6.778 33.884 1.00 98.19 94 VAL A C 1
ATOM 703 O O . VAL A 1 94 ? -16.796 -6.797 33.031 1.00 98.19 94 VAL A O 1
ATOM 706 N N . ALA A 1 95 ? -18.976 -6.725 33.566 1.00 98.06 95 ALA A N 1
ATOM 707 C CA . ALA A 1 95 ? -19.449 -6.743 32.182 1.00 98.06 95 ALA A CA 1
ATOM 708 C C . ALA A 1 95 ? -18.905 -5.557 31.365 1.00 98.06 95 ALA A C 1
ATOM 710 O O . ALA A 1 95 ? -18.450 -5.733 30.238 1.00 98.06 95 ALA A O 1
ATOM 711 N N . GLU A 1 96 ? -18.884 -4.355 31.941 1.00 97.94 96 GLU A N 1
ATOM 712 C CA . GLU A 1 96 ? -18.335 -3.161 31.294 1.00 97.94 96 GLU A CA 1
ATOM 713 C C . GLU A 1 96 ? -16.822 -3.277 31.059 1.00 97.94 96 GLU A C 1
ATOM 715 O O . GLU A 1 96 ? -16.327 -2.957 29.973 1.00 97.94 96 GLU A O 1
ATOM 720 N N . ARG A 1 97 ? -16.072 -3.809 32.033 1.00 97.94 97 ARG A N 1
ATOM 721 C CA . ARG A 1 97 ? -14.640 -4.106 31.868 1.00 97.94 97 ARG A CA 1
ATOM 722 C C . ARG A 1 97 ? -14.390 -5.130 30.765 1.00 97.94 97 ARG A C 1
ATOM 724 O O . ARG A 1 97 ? -13.464 -4.958 29.980 1.00 97.94 97 ARG A O 1
ATOM 731 N N . GLU A 1 98 ? -15.210 -6.169 30.662 1.00 98.00 98 GLU A N 1
ATOM 732 C CA . GLU A 1 98 ? -15.075 -7.157 29.590 1.00 98.00 98 GLU A CA 1
ATOM 733 C C . GLU A 1 98 ? -15.393 -6.571 28.213 1.00 98.00 98 GLU A C 1
ATOM 735 O O . GLU A 1 98 ? -14.664 -6.828 27.254 1.00 98.00 98 GLU A O 1
ATOM 740 N N . VAL A 1 99 ? -16.455 -5.767 28.100 1.00 98.31 99 VAL A N 1
ATOM 741 C CA . VAL A 1 99 ? -16.826 -5.095 26.847 1.00 98.31 99 VAL A CA 1
ATOM 742 C C . VAL A 1 99 ? -15.720 -4.139 26.407 1.00 98.31 99 VAL A C 1
ATOM 744 O O . VAL A 1 99 ? -15.290 -4.185 25.252 1.00 98.31 99 VAL A O 1
ATOM 747 N N . THR A 1 100 ? -15.206 -3.315 27.321 1.00 97.75 100 THR A N 1
ATOM 748 C CA . THR A 1 100 ? -14.115 -2.376 27.021 1.00 97.75 100 THR A CA 1
ATOM 749 C C . THR A 1 100 ? -12.816 -3.104 26.674 1.00 97.75 100 THR A C 1
ATOM 751 O O . THR A 1 100 ? -12.180 -2.754 25.678 1.00 97.75 100 THR A O 1
ATOM 754 N N . ALA A 1 101 ? -12.454 -4.168 27.398 1.00 98.19 101 ALA A N 1
ATOM 755 C CA . ALA A 1 101 ? -11.284 -4.988 27.087 1.00 98.19 101 ALA A CA 1
ATOM 756 C C . ALA A 1 101 ? -11.400 -5.663 25.709 1.00 98.19 101 ALA A C 1
ATOM 758 O O . ALA A 1 101 ? -10.455 -5.614 24.919 1.00 98.19 101 ALA A O 1
ATOM 759 N N . LYS A 1 102 ? -12.567 -6.230 25.371 1.00 98.00 102 LYS A N 1
ATOM 760 C CA . LYS A 1 102 ? -12.833 -6.819 24.047 1.00 98.00 102 LYS A CA 1
ATOM 761 C C . LYS A 1 102 ? -12.775 -5.772 22.936 1.00 98.00 102 LYS A C 1
ATOM 763 O O . LYS A 1 102 ? -12.161 -6.025 21.901 1.00 98.00 102 LYS A O 1
ATOM 768 N N . ALA A 1 103 ? -13.354 -4.590 23.144 1.00 98.12 103 ALA A N 1
ATOM 769 C CA . ALA A 1 103 ? -13.306 -3.498 22.173 1.00 98.12 103 ALA A CA 1
ATOM 770 C C . ALA A 1 103 ? -11.866 -3.015 21.927 1.00 98.12 103 ALA A C 1
ATOM 772 O O . ALA A 1 103 ? -11.452 -2.843 20.779 1.00 98.12 103 ALA A O 1
ATOM 773 N N . GLN A 1 104 ? -11.069 -2.862 22.988 1.00 98.00 104 GLN A N 1
ATOM 774 C CA . GLN A 1 104 ? -9.654 -2.505 22.877 1.00 98.00 104 GLN A CA 1
ATOM 775 C C . GLN A 1 104 ? -8.834 -3.598 22.185 1.00 98.00 104 GLN A C 1
ATOM 777 O O . GLN A 1 104 ? -8.010 -3.283 21.327 1.00 98.00 104 GLN A O 1
ATOM 782 N N . ALA A 1 105 ? -9.062 -4.871 22.519 1.00 98.25 105 ALA A N 1
ATOM 783 C CA . ALA A 1 105 ? -8.397 -5.996 21.870 1.00 98.25 105 ALA A CA 1
ATOM 784 C C . ALA A 1 105 ? -8.724 -6.050 20.371 1.00 98.25 105 ALA A C 1
ATOM 786 O O . ALA A 1 105 ? -7.811 -6.159 19.554 1.00 98.25 105 ALA A O 1
ATOM 787 N N . ARG A 1 106 ? -10.000 -5.876 20.000 1.00 98.12 106 ARG A N 1
ATOM 788 C CA . ARG A 1 1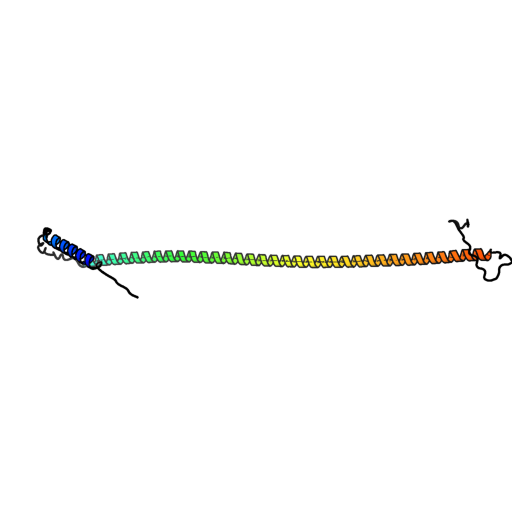06 ? -10.434 -5.815 18.599 1.00 98.12 106 ARG A CA 1
ATOM 789 C C . ARG A 1 106 ? -9.775 -4.654 17.857 1.00 98.12 106 ARG A C 1
ATOM 791 O O . ARG A 1 106 ? -9.207 -4.874 16.795 1.00 98.12 106 ARG A O 1
ATOM 798 N N . ARG A 1 107 ? -9.765 -3.451 18.440 1.00 98.19 107 ARG A N 1
ATOM 799 C CA . ARG A 1 107 ? -9.115 -2.275 17.838 1.00 98.19 107 ARG A CA 1
ATOM 800 C C . ARG A 1 107 ? -7.612 -2.486 17.642 1.00 98.19 107 ARG A C 1
ATOM 802 O O . ARG A 1 107 ? -7.073 -2.119 16.605 1.00 98.19 107 ARG A O 1
ATOM 809 N N . LYS A 1 108 ? -6.925 -3.091 18.617 1.00 97.88 108 LYS A N 1
ATOM 810 C CA . LYS A 1 108 ? -5.498 -3.433 18.494 1.00 97.88 108 LYS A CA 1
ATOM 811 C C . LYS A 1 108 ? -5.257 -4.472 17.396 1.00 97.88 108 LYS A C 1
ATOM 813 O O . LYS A 1 108 ? -4.318 -4.310 16.624 1.00 97.88 108 LYS A O 1
ATOM 818 N N . ALA A 1 109 ? -6.097 -5.504 17.312 1.00 98.25 109 ALA A N 1
ATOM 819 C CA . ALA A 1 109 ? -6.002 -6.530 16.277 1.00 98.25 109 ALA A CA 1
ATOM 820 C C . ALA A 1 109 ? -6.237 -5.951 14.873 1.00 98.25 109 ALA A C 1
ATOM 822 O O . ALA A 1 109 ? -5.477 -6.251 13.958 1.00 98.25 109 ALA A O 1
ATOM 823 N N . GLU A 1 110 ? -7.228 -5.074 14.718 1.00 98.12 110 GLU A N 1
ATOM 824 C CA . GLU A 1 110 ? -7.536 -4.396 13.456 1.00 98.12 110 GLU A CA 1
ATOM 825 C C . GLU A 1 110 ? -6.403 -3.461 13.018 1.00 98.12 110 GLU A C 1
ATOM 827 O O . GLU A 1 110 ? -5.941 -3.554 11.885 1.00 98.12 110 GLU A O 1
ATOM 832 N N . LEU A 1 111 ? -5.863 -2.645 13.930 1.00 98.25 111 LEU A N 1
ATOM 833 C CA . LEU A 1 111 ? -4.698 -1.800 13.644 1.00 98.25 111 LEU A CA 1
ATOM 834 C C . LEU A 1 111 ? -3.459 -2.627 13.274 1.00 98.25 111 LEU A C 1
ATOM 836 O O . LEU A 1 111 ? -2.712 -2.256 12.372 1.00 98.25 111 LEU A O 1
ATOM 840 N N . ALA A 1 112 ? -3.227 -3.753 13.953 1.00 98.19 112 ALA A N 1
ATOM 841 C CA . ALA A 1 112 ? -2.124 -4.650 13.619 1.00 98.19 112 ALA A CA 1
ATOM 842 C C . ALA A 1 112 ? -2.320 -5.305 12.242 1.00 98.19 112 ALA A C 1
ATOM 844 O O . ALA A 1 112 ? -1.362 -5.408 11.476 1.00 98.19 112 ALA A O 1
ATOM 845 N N . ALA A 1 113 ? -3.545 -5.715 11.906 1.00 98.25 113 ALA A N 1
ATOM 846 C CA . ALA A 1 113 ? -3.881 -6.262 10.596 1.00 98.25 113 ALA A CA 1
ATOM 847 C C . ALA A 1 113 ? -3.713 -5.214 9.488 1.00 98.25 113 ALA A C 1
ATOM 849 O O . ALA A 1 113 ? -3.092 -5.508 8.469 1.00 98.25 113 ALA A O 1
ATOM 850 N N . GLN A 1 114 ? -4.178 -3.983 9.714 1.00 98.19 114 GLN A N 1
ATOM 851 C CA . GLN A 1 114 ? -4.029 -2.876 8.772 1.00 98.19 114 GLN A CA 1
ATOM 852 C C . GLN A 1 114 ? -2.554 -2.553 8.513 1.00 98.19 114 GLN A C 1
ATOM 854 O O . GLN A 1 114 ? -2.144 -2.486 7.359 1.00 98.19 114 GLN A O 1
ATOM 859 N N . ARG A 1 115 ? -1.731 -2.450 9.567 1.00 98.06 115 ARG A N 1
ATOM 860 C CA . ARG A 1 115 ? -0.282 -2.221 9.425 1.00 98.06 115 ARG A CA 1
ATOM 861 C C . ARG A 1 115 ? 0.411 -3.332 8.641 1.00 98.06 115 ARG A C 1
ATOM 863 O O . ARG A 1 115 ? 1.243 -3.045 7.791 1.00 98.06 115 ARG A O 1
ATOM 870 N N . ARG A 1 116 ? 0.054 -4.596 8.896 1.00 98.06 116 ARG A N 1
ATOM 871 C CA . ARG A 1 116 ? 0.592 -5.739 8.139 1.00 98.06 116 ARG A CA 1
ATOM 872 C C . ARG A 1 116 ? 0.172 -5.695 6.672 1.00 98.06 116 ARG A C 1
ATOM 874 O O . ARG A 1 116 ? 0.999 -5.967 5.810 1.00 98.06 116 ARG A O 1
ATOM 881 N N . ALA A 1 117 ? -1.083 -5.356 6.386 1.00 98.25 117 ALA A N 1
ATOM 882 C CA . ALA A 1 117 ? -1.577 -5.232 5.018 1.00 98.25 117 ALA A CA 1
ATOM 883 C C . ALA A 1 117 ? -0.877 -4.090 4.263 1.00 98.25 117 ALA A C 1
ATOM 885 O O . ALA A 1 117 ? -0.448 -4.280 3.129 1.00 98.25 117 ALA A O 1
ATOM 886 N N . GLU A 1 118 ? -0.700 -2.935 4.907 1.00 98.12 118 GLU A N 1
ATOM 887 C CA . GLU A 1 118 ? 0.011 -1.786 4.341 1.00 98.12 118 GLU A CA 1
ATOM 888 C C . GLU A 1 118 ? 1.492 -2.099 4.088 1.00 98.12 118 GLU A C 1
ATOM 890 O O . GLU A 1 118 ? 2.019 -1.806 3.016 1.00 98.12 118 GLU A O 1
ATOM 895 N N . GLU A 1 119 ? 2.164 -2.759 5.032 1.00 98.12 119 GLU A N 1
ATOM 896 C CA . GLU A 1 119 ? 3.550 -3.187 4.856 1.00 98.12 119 GLU A CA 1
ATOM 897 C C . GLU A 1 119 ? 3.693 -4.201 3.715 1.00 98.12 119 GLU A C 1
ATOM 899 O O . GLU A 1 119 ? 4.570 -4.044 2.867 1.00 98.12 119 GLU A O 1
ATOM 904 N N . GLN A 1 120 ? 2.803 -5.194 3.633 1.00 98.06 120 GLN A N 1
ATOM 905 C CA . GLN A 1 120 ? 2.791 -6.146 2.522 1.00 98.06 120 GLN A CA 1
ATOM 906 C C . GLN A 1 120 ? 2.537 -5.455 1.180 1.00 98.06 120 GLN A C 1
ATOM 908 O O . GLN A 1 120 ? 3.207 -5.779 0.201 1.00 98.06 120 GLN A O 1
ATOM 913 N N . ALA A 1 121 ? 1.614 -4.493 1.123 1.00 98.25 121 ALA A N 1
ATOM 914 C CA . ALA A 1 121 ? 1.365 -3.707 -0.080 1.00 98.25 121 ALA A CA 1
ATOM 915 C C . ALA A 1 121 ? 2.608 -2.898 -0.484 1.00 98.25 121 ALA A C 1
ATOM 917 O O . ALA A 1 121 ? 2.998 -2.920 -1.651 1.00 98.25 121 ALA A O 1
ATOM 918 N N . ARG A 1 122 ? 3.288 -2.261 0.479 1.00 98.19 122 ARG A N 1
ATOM 919 C CA . ARG A 1 122 ? 4.528 -1.508 0.237 1.00 98.19 122 ARG A CA 1
ATOM 920 C C . ARG A 1 122 ? 5.650 -2.406 -0.281 1.00 98.19 122 ARG A C 1
ATOM 922 O O . ARG A 1 122 ? 6.346 -2.024 -1.217 1.00 98.19 122 ARG A O 1
ATOM 929 N N . VAL A 1 123 ? 5.825 -3.593 0.303 1.00 98.25 123 VAL A N 1
ATOM 930 C CA . VAL A 1 123 ? 6.836 -4.567 -0.139 1.00 98.25 123 VAL A CA 1
ATOM 931 C C . VAL A 1 123 ? 6.538 -5.054 -1.556 1.00 98.25 123 VAL A C 1
ATOM 933 O O . VAL A 1 123 ? 7.437 -5.035 -2.392 1.00 98.25 123 VAL A O 1
ATOM 936 N N . ARG A 1 124 ? 5.283 -5.414 -1.857 1.00 98.06 124 ARG A N 1
ATOM 937 C CA . ARG A 1 124 ? 4.874 -5.844 -3.205 1.00 98.06 124 ARG A CA 1
ATOM 938 C C . ARG A 1 124 ? 5.093 -4.747 -4.244 1.00 98.06 124 ARG A C 1
ATOM 940 O O . ARG A 1 124 ? 5.687 -5.021 -5.279 1.00 98.06 124 ARG A O 1
ATOM 947 N N . ALA A 1 125 ? 4.696 -3.510 -3.946 1.00 98.25 125 ALA A N 1
ATOM 948 C CA . ALA A 1 125 ? 4.901 -2.375 -4.845 1.00 98.25 125 ALA A CA 1
ATOM 949 C C . ALA A 1 125 ? 6.395 -2.089 -5.088 1.00 98.25 125 ALA A C 1
ATOM 951 O O . ALA A 1 125 ? 6.807 -1.824 -6.217 1.00 98.25 125 ALA A O 1
ATOM 952 N N . ALA A 1 126 ? 7.230 -2.177 -4.046 1.00 98.12 126 ALA A N 1
ATOM 953 C CA . ALA A 1 126 ? 8.676 -2.004 -4.180 1.00 98.12 126 ALA A CA 1
ATOM 954 C C . ALA A 1 126 ? 9.324 -3.129 -5.006 1.00 98.12 126 ALA A C 1
ATOM 956 O O . ALA A 1 126 ? 10.226 -2.871 -5.806 1.00 98.12 126 ALA A O 1
ATOM 957 N N . GLU A 1 127 ? 8.871 -4.370 -4.830 1.00 98.12 127 GLU A N 1
ATOM 958 C CA . GLU A 1 127 ? 9.341 -5.513 -5.609 1.00 98.12 127 GLU A CA 1
ATOM 959 C C . GLU A 1 127 ? 8.928 -5.403 -7.081 1.00 98.12 127 GLU A C 1
ATOM 961 O O . GLU A 1 127 ? 9.769 -5.573 -7.963 1.00 98.12 127 GLU A O 1
ATOM 966 N N . GLU A 1 128 ? 7.671 -5.060 -7.355 1.00 98.06 128 GLU A N 1
ATOM 967 C CA . GLU A 1 128 ? 7.162 -4.842 -8.710 1.00 98.06 128 GLU A CA 1
ATOM 968 C C . GLU A 1 128 ? 7.914 -3.707 -9.412 1.00 98.06 128 GLU A C 1
ATOM 970 O O . GLU A 1 128 ? 8.385 -3.884 -10.533 1.00 98.06 128 GLU A O 1
ATOM 975 N N . SER A 1 129 ? 8.138 -2.582 -8.725 1.00 98.00 129 SER A N 1
ATOM 976 C CA . SER A 1 129 ? 8.937 -1.473 -9.253 1.00 98.00 129 SER A CA 1
ATOM 977 C C . SER A 1 129 ? 10.380 -1.893 -9.561 1.00 98.00 129 SER A C 1
ATOM 979 O O . SER A 1 129 ? 10.902 -1.561 -10.627 1.00 98.00 129 SER A O 1
ATOM 981 N N . ARG A 1 130 ? 11.025 -2.684 -8.687 1.00 98.19 130 ARG A N 1
ATOM 982 C CA . ARG A 1 130 ? 12.366 -3.236 -8.956 1.00 98.19 130 ARG A CA 1
ATOM 983 C C . ARG A 1 130 ? 12.381 -4.169 -10.163 1.00 98.19 130 ARG A C 1
ATOM 985 O O . ARG A 1 130 ? 13.307 -4.085 -10.970 1.00 98.19 130 ARG A O 1
ATOM 992 N N . ARG A 1 131 ? 11.384 -5.049 -10.293 1.00 98.12 131 ARG A N 1
ATOM 993 C CA . ARG A 1 131 ? 11.257 -5.960 -11.441 1.00 98.12 131 ARG A CA 1
ATOM 994 C C . ARG A 1 131 ? 11.057 -5.171 -12.734 1.00 98.12 131 ARG A C 1
ATOM 996 O O . ARG A 1 131 ? 11.826 -5.367 -13.668 1.00 98.12 131 ARG A O 1
ATOM 1003 N N . ALA A 1 132 ? 10.136 -4.209 -12.746 1.00 98.31 132 ALA A N 1
ATOM 1004 C CA . ALA A 1 132 ? 9.881 -3.345 -13.896 1.00 98.31 132 ALA A CA 1
ATOM 1005 C C . ALA A 1 132 ? 11.127 -2.541 -14.308 1.00 98.31 132 ALA A C 1
ATOM 1007 O O . ALA A 1 132 ? 11.460 -2.484 -15.490 1.00 98.31 132 ALA A O 1
ATOM 1008 N N . ALA A 1 133 ? 11.867 -1.977 -13.347 1.00 98.25 133 ALA A N 1
ATOM 1009 C CA . ALA A 1 133 ? 13.113 -1.261 -13.623 1.00 98.25 133 ALA A CA 1
ATOM 1010 C C . ALA A 1 133 ? 14.204 -2.184 -14.197 1.00 98.25 133 ALA A C 1
ATOM 1012 O O . ALA A 1 133 ? 14.900 -1.811 -15.141 1.00 98.25 133 ALA A O 1
ATOM 1013 N N . SER A 1 134 ? 14.339 -3.399 -13.657 1.00 98.19 134 SER A N 1
ATOM 1014 C CA . SER A 1 134 ? 15.284 -4.406 -14.155 1.00 98.19 134 SER A CA 1
ATOM 1015 C C . SER A 1 134 ? 14.938 -4.852 -15.578 1.00 98.19 134 SER A C 1
ATOM 1017 O O . SER A 1 134 ? 15.814 -4.920 -16.438 1.00 98.19 134 SER A O 1
ATOM 1019 N N . GLU A 1 135 ? 13.659 -5.114 -15.851 1.00 98.19 135 GLU A N 1
ATOM 1020 C CA . GLU A 1 135 ? 13.180 -5.470 -17.186 1.00 98.19 135 GLU A CA 1
ATOM 1021 C C . GLU A 1 135 ? 13.372 -4.334 -18.190 1.00 98.19 135 GLU A C 1
ATOM 1023 O O . GLU A 1 135 ? 13.834 -4.582 -19.301 1.00 98.19 135 GLU A O 1
ATOM 1028 N N . ALA A 1 136 ? 13.065 -3.092 -17.806 1.00 98.38 136 ALA A N 1
ATOM 1029 C CA . ALA A 1 136 ? 13.286 -1.924 -18.651 1.00 98.38 136 ALA A CA 1
ATOM 1030 C C . ALA A 1 136 ? 14.773 -1.749 -18.989 1.00 98.38 136 ALA A C 1
ATOM 1032 O O . ALA A 1 136 ? 15.111 -1.515 -20.149 1.00 98.38 136 ALA A O 1
ATOM 1033 N N . ARG A 1 137 ? 15.667 -1.938 -18.008 1.00 98.31 137 ARG A N 1
ATOM 1034 C CA . ARG A 1 137 ? 17.117 -1.893 -18.237 1.00 98.31 137 ARG A CA 1
ATOM 1035 C C . ARG A 1 137 ? 17.562 -2.982 -19.210 1.00 98.31 137 ARG A C 1
ATOM 1037 O O . ARG A 1 137 ? 18.241 -2.676 -20.181 1.00 98.31 137 ARG A O 1
ATOM 1044 N N . LEU A 1 138 ? 17.127 -4.225 -18.998 1.00 98.38 138 LEU A N 1
ATOM 1045 C CA . LEU A 1 138 ? 17.487 -5.348 -19.866 1.00 98.38 138 LEU A CA 1
ATOM 1046 C C . LEU A 1 138 ? 16.959 -5.171 -21.298 1.00 98.38 138 LEU A C 1
ATOM 1048 O O . LEU A 1 138 ? 17.642 -5.526 -22.256 1.00 98.38 138 LEU A O 1
ATOM 1052 N N . ARG A 1 139 ? 15.752 -4.616 -21.465 1.00 98.25 139 ARG A N 1
ATOM 1053 C CA . ARG A 1 139 ? 15.218 -4.262 -22.790 1.00 98.25 139 ARG A CA 1
ATOM 1054 C C . ARG A 1 139 ? 16.071 -3.184 -23.453 1.00 98.25 139 ARG A C 1
ATOM 1056 O O . ARG A 1 139 ? 16.470 -3.373 -24.595 1.00 98.25 139 ARG A O 1
ATOM 1063 N N . GLY A 1 140 ? 16.420 -2.124 -22.722 1.00 98.19 140 GLY A N 1
ATOM 1064 C CA . GLY A 1 140 ? 17.298 -1.064 -23.223 1.00 98.19 140 GLY A CA 1
ATOM 1065 C C . GLY A 1 140 ? 18.682 -1.573 -23.637 1.00 98.19 140 GLY A C 1
ATOM 1066 O O . GLY A 1 140 ? 19.173 -1.205 -24.700 1.00 98.19 140 GLY A O 1
ATOM 1067 N N . GLU A 1 141 ? 19.286 -2.468 -22.850 1.00 98.25 141 GLU A N 1
ATOM 1068 C CA . GLU A 1 141 ? 20.566 -3.115 -23.176 1.00 98.25 141 GLU A CA 1
ATOM 1069 C C . GLU A 1 141 ? 20.468 -3.949 -24.464 1.00 98.25 141 GLU A C 1
ATOM 1071 O O . GLU A 1 141 ? 21.307 -3.806 -25.352 1.00 98.25 141 GLU A O 1
ATOM 1076 N N . ARG A 1 142 ? 19.412 -4.761 -24.617 1.00 98.31 142 ARG A N 1
ATOM 1077 C CA . ARG A 1 142 ? 19.181 -5.565 -25.833 1.00 98.31 142 ARG A CA 1
ATOM 1078 C C . ARG A 1 142 ? 18.942 -4.704 -27.070 1.00 98.31 142 ARG A C 1
ATOM 1080 O O . ARG A 1 142 ? 19.454 -5.017 -28.141 1.00 98.31 142 ARG A O 1
ATOM 1087 N N . GLU A 1 143 ? 18.165 -3.633 -26.940 1.00 98.31 143 GLU A N 1
ATOM 1088 C CA . GLU A 1 143 ? 17.915 -2.698 -28.039 1.00 98.31 143 GLU A CA 1
ATOM 1089 C C . GLU A 1 143 ? 19.193 -1.960 -28.450 1.00 98.31 143 GLU A C 1
ATOM 1091 O O . GLU A 1 143 ? 19.454 -1.803 -29.643 1.00 98.31 143 GLU A O 1
ATOM 1096 N N . ALA A 1 144 ? 20.009 -1.537 -27.480 1.00 98.38 144 ALA A N 1
ATOM 1097 C CA . ALA A 1 144 ? 21.299 -0.911 -27.744 1.00 98.38 144 ALA A CA 1
ATOM 1098 C C . ALA A 1 144 ? 22.269 -1.881 -28.437 1.00 98.38 144 ALA A C 1
ATOM 1100 O O . ALA A 1 144 ? 22.908 -1.500 -29.418 1.00 98.38 144 ALA A O 1
ATOM 1101 N N . GLU A 1 145 ? 22.337 -3.137 -27.987 1.00 98.31 145 GLU A N 1
ATOM 1102 C CA . GLU A 1 145 ? 23.155 -4.172 -28.625 1.00 98.31 145 GLU A CA 1
ATOM 1103 C C . GLU A 1 145 ? 22.698 -4.444 -30.064 1.00 98.31 145 GLU A C 1
ATOM 1105 O O . GLU A 1 145 ? 23.522 -4.479 -30.979 1.00 98.31 145 GLU A O 1
ATOM 1110 N N . LEU A 1 146 ? 21.388 -4.589 -30.291 1.00 98.25 146 LEU A N 1
ATOM 1111 C CA . LEU A 1 146 ? 20.839 -4.804 -31.629 1.00 98.25 146 LEU A CA 1
ATOM 1112 C C . LEU A 1 146 ? 21.171 -3.633 -32.561 1.00 98.25 146 LEU A C 1
ATOM 1114 O O . LEU A 1 146 ? 21.624 -3.853 -33.682 1.00 98.25 146 LEU A O 1
ATOM 1118 N N . ARG A 1 147 ? 21.003 -2.391 -32.092 1.00 98.25 147 ARG A N 1
ATOM 1119 C CA . ARG A 1 147 ? 21.367 -1.193 -32.864 1.00 98.25 147 ARG A CA 1
ATOM 1120 C C . ARG A 1 147 ? 22.854 -1.159 -33.197 1.00 98.25 147 ARG A C 1
ATOM 1122 O O . ARG A 1 147 ? 23.203 -0.846 -34.330 1.00 98.25 147 ARG A O 1
ATOM 1129 N N . ALA A 1 148 ? 23.720 -1.507 -32.247 1.00 98.31 148 ALA A N 1
ATOM 1130 C CA . ALA A 1 148 ? 25.160 -1.561 -32.481 1.00 98.31 148 ALA A CA 1
ATOM 1131 C C . ALA A 1 148 ? 25.533 -2.626 -33.526 1.00 98.31 148 ALA A C 1
ATOM 1133 O O . ALA A 1 148 ? 26.358 -2.360 -34.397 1.00 98.31 148 ALA A O 1
ATOM 1134 N N . ARG A 1 149 ? 24.898 -3.807 -33.484 1.00 98.25 149 ARG A N 1
ATOM 1135 C CA . ARG A 1 149 ? 25.104 -4.874 -34.478 1.00 98.25 149 ARG A CA 1
ATOM 1136 C C . ARG A 1 149 ? 24.674 -4.443 -35.880 1.00 98.25 149 ARG A C 1
ATOM 1138 O O . ARG A 1 149 ? 25.453 -4.606 -36.811 1.00 98.25 149 ARG A O 1
ATOM 1145 N N . LEU A 1 150 ? 23.485 -3.852 -36.015 1.00 98.19 150 LEU A N 1
ATOM 1146 C CA . LEU A 1 150 ? 22.978 -3.365 -37.303 1.00 98.19 150 LEU A CA 1
ATOM 1147 C C . LEU A 1 150 ? 23.867 -2.259 -37.884 1.00 98.19 150 LEU A C 1
ATOM 1149 O O . LEU A 1 150 ? 24.201 -2.305 -39.062 1.00 98.19 150 LEU A O 1
ATOM 1153 N N . ALA A 1 151 ? 24.307 -1.306 -37.056 1.00 97.75 151 ALA A N 1
ATOM 1154 C CA . ALA A 1 151 ? 25.214 -0.247 -37.496 1.00 97.75 151 ALA A CA 1
ATOM 1155 C C . ALA A 1 151 ? 26.576 -0.803 -37.953 1.00 97.75 151 ALA A C 1
ATOM 1157 O O . ALA A 1 151 ? 27.128 -0.351 -38.956 1.00 97.75 151 ALA A O 1
ATOM 1158 N N . ALA A 1 152 ? 27.113 -1.804 -37.248 1.00 97.50 152 ALA A N 1
ATOM 1159 C CA . ALA A 1 152 ? 28.351 -2.467 -37.647 1.00 97.50 152 ALA A CA 1
ATOM 1160 C C . ALA A 1 152 ? 28.194 -3.237 -38.972 1.00 97.50 152 ALA A C 1
ATOM 1162 O O . ALA A 1 152 ? 29.087 -3.184 -39.816 1.00 97.50 152 ALA A O 1
ATOM 1163 N N . GLU A 1 153 ? 27.064 -3.918 -39.177 1.00 96.75 153 GLU A N 1
ATOM 1164 C CA . GLU A 1 153 ? 26.752 -4.626 -40.423 1.00 96.75 153 GLU A CA 1
ATOM 1165 C C . GLU A 1 153 ? 26.585 -3.659 -41.605 1.00 96.75 153 GLU A C 1
ATOM 1167 O O . GLU A 1 153 ? 27.166 -3.877 -42.670 1.00 96.75 153 GLU A O 1
ATOM 1172 N N . GLU A 1 154 ? 25.867 -2.550 -41.416 1.00 96.38 154 GLU A N 1
ATOM 1173 C CA . GLU A 1 154 ? 25.716 -1.498 -42.428 1.00 96.38 154 GLU A CA 1
ATOM 1174 C C . GLU A 1 154 ? 27.072 -0.884 -42.805 1.00 96.38 154 GLU A C 1
ATOM 1176 O O . GLU A 1 154 ? 27.383 -0.706 -43.983 1.00 96.38 154 GLU A O 1
ATOM 1181 N N . GLN A 1 155 ? 27.934 -0.631 -41.817 1.00 95.62 155 GLN A N 1
ATOM 1182 C CA . GLN A 1 155 ? 29.274 -0.114 -42.075 1.00 95.62 155 GLN A CA 1
ATOM 1183 C C . GLN A 1 155 ? 30.139 -1.118 -42.852 1.00 95.62 155 GLN A C 1
ATOM 1185 O O . GLN A 1 155 ? 30.844 -0.725 -43.783 1.00 95.62 155 GLN A O 1
ATOM 1190 N N . GLN A 1 156 ? 30.092 -2.406 -42.502 1.00 94.50 156 GLN A N 1
ATOM 1191 C CA . GLN A 1 156 ? 30.849 -3.451 -43.199 1.00 94.50 156 GLN A CA 1
ATOM 1192 C C . GLN A 1 156 ? 30.361 -3.647 -44.637 1.00 94.50 156 GLN A C 1
ATOM 1194 O O . GLN A 1 156 ? 31.170 -3.684 -45.565 1.00 94.50 156 GLN A O 1
ATOM 1199 N N . THR A 1 157 ? 29.046 -3.731 -44.835 1.00 94.12 157 THR A N 1
ATOM 1200 C CA . THR A 1 157 ? 28.437 -3.894 -46.162 1.00 94.12 157 THR A CA 1
ATOM 1201 C C . THR A 1 157 ? 28.664 -2.664 -47.040 1.00 94.12 157 THR A C 1
ATOM 1203 O O . THR A 1 157 ? 29.043 -2.811 -48.202 1.00 94.12 157 THR A O 1
ATOM 1206 N N . GLY A 1 158 ? 28.541 -1.453 -46.489 1.00 92.62 158 GLY A N 1
ATOM 1207 C CA . GLY A 1 158 ? 28.860 -0.206 -47.186 1.00 92.62 158 GLY A CA 1
ATOM 1208 C C . GLY A 1 158 ? 30.341 -0.092 -47.567 1.00 92.62 158 GLY A C 1
ATOM 1209 O O . GLY A 1 158 ? 30.667 0.275 -48.701 1.00 92.62 158 GLY A O 1
ATOM 1210 N N . ALA A 1 159 ? 31.256 -0.458 -46.664 1.00 91.25 159 ALA A N 1
ATOM 1211 C CA . ALA A 1 159 ? 32.692 -0.485 -46.949 1.00 91.25 159 ALA A CA 1
ATOM 1212 C C . ALA A 1 159 ? 33.044 -1.509 -48.044 1.00 91.25 159 ALA A C 1
ATOM 1214 O O . ALA A 1 159 ? 33.765 -1.182 -48.984 1.00 91.25 159 ALA A O 1
ATOM 1215 N N . ALA A 1 160 ? 32.485 -2.720 -47.981 1.00 91.44 160 ALA A N 1
ATOM 1216 C CA . ALA A 1 160 ? 32.685 -3.735 -49.013 1.00 91.44 160 ALA A CA 1
ATOM 1217 C C . ALA A 1 160 ? 32.129 -3.287 -50.377 1.00 91.44 160 ALA A C 1
ATOM 1219 O O . ALA A 1 160 ? 32.828 -3.360 -51.387 1.00 91.44 160 ALA A O 1
ATOM 1220 N N . ALA A 1 161 ? 30.901 -2.757 -50.412 1.00 91.94 161 ALA A N 1
ATOM 1221 C CA . ALA A 1 161 ? 30.271 -2.283 -51.642 1.00 91.94 161 ALA A CA 1
ATOM 1222 C C . ALA A 1 161 ? 31.031 -1.103 -52.273 1.00 91.94 161 ALA A C 1
ATOM 1224 O O . ALA A 1 161 ? 31.209 -1.057 -53.490 1.00 91.94 161 ALA A O 1
ATOM 1225 N N . SER A 1 162 ? 31.508 -0.155 -51.459 1.00 91.31 162 SER A N 1
ATOM 1226 C CA . SER A 1 162 ? 32.317 0.975 -51.937 1.00 91.31 162 SER A CA 1
ATOM 1227 C C . SER A 1 162 ? 33.688 0.541 -52.459 1.00 91.31 162 SER A C 1
ATOM 1229 O O . SER A 1 162 ? 34.107 1.038 -53.505 1.00 91.31 162 SER A O 1
ATOM 1231 N N . GLY A 1 163 ? 34.344 -0.423 -51.804 1.00 92.38 163 GLY A N 1
ATOM 1232 C CA . GLY A 1 163 ? 35.591 -1.025 -52.279 1.00 92.38 163 GLY A CA 1
ATOM 1233 C C . GLY A 1 163 ? 35.423 -1.717 -53.633 1.00 92.38 163 GLY A C 1
ATOM 1234 O O . GLY A 1 163 ? 36.135 -1.385 -54.580 1.00 92.38 163 GLY A O 1
ATOM 1235 N N . LEU A 1 164 ? 34.416 -2.590 -53.761 1.00 93.06 164 LEU A N 1
ATOM 1236 C CA . LEU A 1 164 ? 34.091 -3.271 -55.022 1.00 93.06 164 LEU A CA 1
ATOM 1237 C C . LEU A 1 164 ? 33.732 -2.277 -56.133 1.00 93.06 164 LEU A C 1
ATOM 1239 O O . LEU A 1 164 ? 34.160 -2.433 -57.274 1.00 93.06 164 LEU A O 1
ATOM 1243 N N . LYS A 1 165 ? 32.983 -1.215 -55.811 1.00 91.38 165 LYS A N 1
ATOM 1244 C CA . LYS A 1 165 ? 32.672 -0.145 -56.768 1.00 91.38 165 LYS A CA 1
ATOM 1245 C C . LYS A 1 165 ? 33.935 0.575 -57.243 1.00 91.38 165 LYS A C 1
ATOM 1247 O O . LYS A 1 165 ? 34.053 0.850 -58.434 1.00 91.38 165 LYS A O 1
ATOM 1252 N N . ALA A 1 166 ? 34.859 0.901 -56.339 1.00 93.69 166 ALA A N 1
ATOM 1253 C CA . ALA A 1 166 ? 36.109 1.570 -56.690 1.00 93.69 166 ALA A CA 1
ATOM 1254 C C . ALA A 1 166 ? 36.990 0.686 -57.585 1.00 93.69 166 ALA A C 1
ATOM 1256 O O . ALA A 1 166 ? 37.495 1.162 -58.602 1.00 93.69 166 ALA A O 1
ATOM 1257 N N . GLU A 1 167 ? 37.107 -0.604 -57.258 1.00 93.81 167 GLU A N 1
ATOM 1258 C CA . GLU A 1 167 ? 37.793 -1.596 -58.091 1.00 93.81 167 GLU A CA 1
ATOM 1259 C C . GLU A 1 167 ? 37.164 -1.683 -59.488 1.00 93.81 167 GLU A C 1
ATOM 1261 O O . GLU A 1 167 ? 37.868 -1.623 -60.497 1.00 93.81 167 GLU A O 1
ATOM 1266 N N . TYR A 1 168 ? 35.831 -1.733 -59.560 1.00 91.88 168 TYR A N 1
ATOM 1267 C CA . TYR A 1 168 ? 35.096 -1.787 -60.821 1.00 91.88 168 TYR A CA 1
ATOM 1268 C C . TYR A 1 168 ? 35.335 -0.555 -61.702 1.00 91.88 168 TYR A C 1
ATOM 1270 O O . TYR A 1 168 ? 35.628 -0.674 -62.894 1.00 91.88 168 TYR A O 1
ATOM 1278 N N . VAL A 1 169 ? 35.267 0.641 -61.109 1.00 91.38 169 VAL A N 1
ATOM 1279 C CA . VAL A 1 169 ? 35.553 1.905 -61.802 1.00 91.38 169 VAL A CA 1
ATOM 1280 C C . VAL A 1 169 ? 36.995 1.927 -62.318 1.00 91.38 169 VAL A C 1
ATOM 1282 O O . VAL A 1 169 ? 37.215 2.284 -63.476 1.00 91.38 169 VAL A O 1
ATOM 1285 N N . ALA A 1 170 ? 37.967 1.501 -61.506 1.00 93.94 170 ALA A N 1
ATOM 1286 C CA . ALA A 1 170 ? 39.370 1.434 -61.911 1.00 93.94 170 ALA A CA 1
ATOM 1287 C C . ALA A 1 170 ? 39.594 0.438 -63.065 1.00 93.94 170 ALA A C 1
ATOM 1289 O O . ALA A 1 170 ? 40.341 0.726 -64.003 1.00 93.94 170 ALA A O 1
ATOM 1290 N N . ALA A 1 171 ? 38.909 -0.710 -63.049 1.00 92.69 171 ALA A N 1
ATOM 1291 C CA . ALA A 1 171 ? 38.976 -1.695 -64.125 1.00 92.69 171 ALA A CA 1
ATOM 1292 C C . ALA A 1 171 ? 38.440 -1.140 -65.459 1.00 92.69 171 ALA A C 1
ATOM 1294 O O . ALA A 1 171 ? 39.067 -1.354 -66.503 1.00 92.69 171 ALA A O 1
ATOM 1295 N N . ILE A 1 172 ? 37.328 -0.391 -65.429 1.00 90.31 172 ILE A N 1
ATOM 1296 C CA . ILE A 1 172 ? 36.770 0.288 -66.610 1.00 90.31 172 ILE A CA 1
ATOM 1297 C C . ILE A 1 172 ? 37.746 1.346 -67.130 1.00 90.31 172 ILE A C 1
ATOM 1299 O O . ILE A 1 172 ? 38.062 1.339 -68.319 1.00 90.31 172 ILE A O 1
ATOM 1303 N N . GLN A 1 173 ? 38.266 2.215 -66.257 1.00 91.56 173 GLN A N 1
ATOM 1304 C CA . GLN A 1 173 ? 39.234 3.251 -66.640 1.00 91.56 173 GLN A CA 1
ATOM 1305 C C . GLN A 1 173 ? 40.449 2.640 -67.339 1.00 91.56 173 GLN A C 1
ATOM 1307 O O . GLN A 1 173 ? 40.761 3.003 -68.471 1.00 91.56 173 GLN A O 1
ATOM 1312 N N . ALA A 1 174 ? 41.059 1.622 -66.731 1.00 93.06 174 ALA A N 1
ATOM 1313 C CA . ALA A 1 174 ? 42.216 0.953 -67.304 1.00 93.06 174 ALA A CA 1
ATOM 1314 C C . ALA A 1 174 ? 41.882 0.242 -68.633 1.00 93.06 174 ALA A C 1
ATOM 1316 O O . ALA A 1 174 ? 42.724 0.161 -69.529 1.00 93.06 174 ALA A O 1
ATOM 1317 N N . HIS A 1 175 ? 40.662 -0.289 -68.792 1.00 91.44 175 HIS A N 1
ATOM 1318 C CA . HIS A 1 175 ? 40.208 -0.875 -70.057 1.00 91.44 175 HIS A CA 1
ATOM 1319 C C . HIS A 1 175 ? 40.086 0.175 -71.168 1.00 91.44 175 HIS A C 1
ATOM 1321 O O . HIS A 1 175 ? 40.523 -0.100 -72.291 1.00 91.44 175 HIS A O 1
ATOM 1327 N N . VAL A 1 176 ? 39.503 1.337 -70.856 1.00 89.81 176 VAL A N 1
ATOM 1328 C CA . VAL A 1 176 ? 39.344 2.467 -71.781 1.00 89.81 176 VAL A CA 1
ATOM 1329 C C . VAL A 1 176 ? 40.712 3.020 -72.166 1.00 89.81 176 VAL A C 1
ATOM 1331 O O . VAL A 1 176 ? 41.013 3.081 -73.352 1.00 89.81 176 VAL A O 1
ATOM 1334 N N . GLU A 1 177 ? 41.578 3.328 -71.199 1.00 88.94 177 GLU A N 1
ATOM 1335 C CA . GLU A 1 177 ? 42.914 3.893 -71.436 1.00 88.94 177 GLU A CA 1
ATOM 1336 C C . GLU A 1 177 ? 43.783 3.007 -72.334 1.00 88.94 177 GLU A C 1
ATOM 1338 O O . GLU A 1 177 ? 44.386 3.498 -73.285 1.00 88.94 177 GLU A O 1
ATOM 1343 N N . ARG A 1 178 ? 43.805 1.688 -72.090 1.00 91.62 178 ARG A N 1
ATOM 1344 C CA . ARG A 1 178 ? 44.587 0.741 -72.908 1.00 91.62 178 ARG A CA 1
ATOM 1345 C C . ARG A 1 178 ? 44.131 0.670 -74.364 1.00 91.62 178 ARG A C 1
ATOM 1347 O O . ARG A 1 178 ? 44.926 0.309 -75.225 1.00 91.62 178 ARG A O 1
ATOM 1354 N N . ARG A 1 179 ? 42.851 0.938 -74.632 1.00 90.06 179 ARG A N 1
ATOM 1355 C CA . ARG A 1 179 ? 42.257 0.884 -75.979 1.00 90.06 179 ARG A CA 1
ATOM 1356 C C . ARG A 1 179 ? 42.082 2.263 -76.604 1.00 90.06 179 ARG A C 1
ATOM 1358 O O . ARG A 1 179 ? 41.697 2.357 -77.766 1.00 90.06 179 ARG A O 1
ATOM 1365 N N . TRP A 1 180 ? 42.360 3.323 -75.852 1.00 86.69 180 TRP A N 1
ATOM 1366 C CA . TRP A 1 180 ? 42.180 4.686 -76.306 1.00 86.69 180 TRP A CA 1
ATOM 1367 C C . TRP A 1 180 ? 43.272 5.067 -77.304 1.00 86.69 180 TRP A C 1
ATOM 1369 O O . TRP A 1 180 ? 44.439 5.246 -76.953 1.00 86.69 180 TRP A O 1
ATOM 1379 N N . PHE A 1 181 ? 42.885 5.246 -78.564 1.00 85.50 181 PHE A N 1
ATOM 1380 C CA . PHE A 1 181 ? 43.763 5.823 -79.571 1.00 85.50 181 PHE A CA 1
ATOM 1381 C C . PHE A 1 181 ? 43.672 7.349 -79.506 1.00 85.50 181 PHE A C 1
ATOM 1383 O O . PHE A 1 181 ? 42.675 7.934 -79.927 1.00 85.50 181 PHE A O 1
ATOM 1390 N N . ARG A 1 182 ? 44.708 8.007 -78.967 1.00 81.12 182 ARG A N 1
ATOM 1391 C CA . ARG A 1 182 ? 44.753 9.474 -78.879 1.00 81.12 182 ARG A CA 1
ATOM 1392 C C . ARG A 1 182 ? 44.781 10.082 -80.293 1.00 81.12 182 ARG A C 1
ATOM 1394 O O . ARG A 1 182 ? 45.770 9.885 -81.000 1.00 81.12 182 ARG A O 1
ATOM 1401 N N . PRO A 1 183 ? 43.774 10.886 -80.684 1.00 80.31 183 PRO A N 1
ATOM 1402 C CA . PRO A 1 183 ? 43.790 11.569 -81.970 1.00 80.31 183 PRO A CA 1
ATOM 1403 C C . PRO A 1 183 ? 44.962 12.562 -82.071 1.00 80.31 183 PRO A C 1
ATOM 1405 O O . PRO A 1 183 ? 45.297 13.222 -81.077 1.00 80.31 183 PRO A O 1
ATOM 1408 N N . PRO A 1 184 ? 45.584 12.714 -83.254 1.00 81.88 184 PRO A N 1
ATOM 1409 C CA . PRO A 1 184 ? 46.602 13.737 -83.468 1.00 81.88 184 PRO A CA 1
ATOM 1410 C C . PRO A 1 184 ? 46.002 15.146 -83.297 1.00 81.88 184 PRO A C 1
ATOM 1412 O O . PRO A 1 184 ? 44.861 15.394 -83.675 1.00 81.88 184 PRO A O 1
ATOM 1415 N N . GLY A 1 185 ? 46.775 16.079 -82.728 1.00 82.44 185 GLY A N 1
ATOM 1416 C CA . GLY A 1 185 ? 46.382 17.492 -82.577 1.00 82.44 185 GLY A CA 1
ATOM 1417 C C . GLY A 1 185 ? 45.862 17.918 -81.195 1.00 82.44 185 GLY A C 1
ATOM 1418 O O . GLY A 1 185 ? 45.627 19.107 -80.984 1.00 82.44 185 GLY A O 1
ATOM 1419 N N . ILE A 1 186 ? 45.726 17.003 -80.226 1.00 83.88 186 ILE A N 1
ATOM 1420 C CA . ILE A 1 186 ? 45.303 17.343 -78.853 1.00 83.88 186 ILE A CA 1
ATOM 1421 C C . ILE A 1 186 ? 46.488 17.859 -78.021 1.00 83.88 186 ILE A C 1
ATOM 1423 O O . ILE A 1 186 ? 47.519 17.192 -77.898 1.00 83.88 186 ILE A O 1
ATOM 1427 N N . ARG A 1 187 ? 46.325 19.034 -77.396 1.00 81.50 187 ARG A N 1
ATOM 1428 C CA . ARG A 1 187 ? 47.332 19.627 -76.499 1.00 81.50 187 ARG A CA 1
ATOM 1429 C C . ARG A 1 187 ? 47.453 18.822 -75.192 1.00 81.50 187 ARG A C 1
ATOM 1431 O O . ARG A 1 187 ? 46.427 18.387 -74.654 1.00 81.50 187 ARG A O 1
ATOM 1438 N N . PRO A 1 188 ? 48.668 18.638 -74.638 1.00 80.50 188 PRO A N 1
ATOM 1439 C CA . PRO A 1 188 ? 48.845 18.073 -73.299 1.00 80.50 188 PRO A CA 1
ATOM 1440 C C . PRO A 1 188 ? 48.004 18.825 -72.252 1.00 80.50 188 PRO A C 1
ATOM 1442 O O . PRO A 1 188 ? 47.924 20.048 -72.299 1.00 80.50 188 PRO A O 1
ATOM 1445 N N . GLY A 1 189 ? 47.363 18.092 -71.335 1.00 81.19 189 GLY A N 1
ATOM 1446 C CA . GLY A 1 189 ? 46.502 18.661 -70.285 1.00 81.19 189 GLY A CA 1
ATOM 1447 C C . GLY A 1 189 ? 45.020 18.838 -70.650 1.00 81.19 189 GLY A C 1
ATOM 1448 O O . GLY A 1 189 ? 44.261 19.363 -69.843 1.00 81.19 189 GLY A O 1
ATOM 1449 N N . THR A 1 190 ? 44.585 18.404 -71.838 1.00 83.62 190 THR A N 1
ATOM 1450 C CA . THR A 1 190 ? 43.155 18.402 -72.204 1.00 83.62 190 THR A CA 1
ATOM 1451 C C . THR A 1 190 ? 42.418 17.265 -71.483 1.00 83.62 190 THR A C 1
ATOM 1453 O O . THR A 1 190 ? 42.775 16.102 -71.669 1.00 83.62 190 THR A O 1
ATOM 1456 N N . ASN A 1 191 ? 41.378 17.587 -70.706 1.00 83.06 191 ASN A N 1
ATOM 1457 C CA . ASN A 1 191 ? 40.533 16.605 -70.015 1.00 83.06 191 ASN A CA 1
ATOM 1458 C C . ASN A 1 191 ? 39.311 16.245 -70.874 1.00 83.06 191 ASN A C 1
ATOM 1460 O O . ASN A 1 191 ? 38.644 17.135 -71.397 1.00 83.06 191 ASN A O 1
ATOM 1464 N N . CYS A 1 192 ? 39.008 14.952 -70.999 1.00 81.50 192 CYS A N 1
ATOM 1465 C CA . CYS A 1 192 ? 37.812 14.442 -71.675 1.00 81.50 192 CYS A CA 1
ATOM 1466 C C . CYS A 1 192 ? 37.003 13.600 -70.683 1.00 81.50 192 CYS A C 1
ATOM 1468 O O . CYS A 1 192 ? 37.556 12.695 -70.061 1.00 81.50 192 CYS A O 1
ATOM 1470 N N . THR A 1 193 ? 35.709 13.880 -70.546 1.00 86.38 193 THR A N 1
ATOM 1471 C CA . THR A 1 193 ? 34.796 13.084 -69.715 1.00 86.38 193 THR A CA 1
ATOM 1472 C C . THR A 1 193 ? 34.038 12.109 -70.605 1.00 86.38 193 THR A C 1
ATOM 1474 O O . THR A 1 193 ? 33.440 12.524 -71.595 1.00 86.38 193 THR A O 1
ATOM 1477 N N . VAL A 1 194 ? 34.055 10.823 -70.252 1.00 85.44 194 VAL A N 1
ATOM 1478 C CA . VAL A 1 194 ? 33.332 9.764 -70.967 1.00 85.44 194 VAL A CA 1
ATOM 1479 C C . VAL A 1 194 ? 32.231 9.229 -70.060 1.00 85.44 194 VAL A C 1
ATOM 1481 O O . VAL A 1 194 ? 32.479 8.925 -68.893 1.00 85.44 194 VAL A O 1
ATOM 1484 N N . HIS A 1 195 ? 31.021 9.119 -70.597 1.00 90.38 195 HIS A N 1
ATOM 1485 C CA . HIS A 1 195 ? 29.904 8.450 -69.943 1.00 90.38 195 HIS A CA 1
ATOM 1486 C C . HIS A 1 195 ? 29.799 7.035 -70.504 1.00 90.38 195 HIS A C 1
ATOM 1488 O O . HIS A 1 195 ? 29.952 6.853 -71.706 1.00 90.38 195 HIS A O 1
ATOM 1494 N N . VAL A 1 196 ? 29.604 6.053 -69.625 1.00 88.19 196 VAL A N 1
ATOM 1495 C CA . VAL A 1 196 ? 29.486 4.640 -69.994 1.00 88.19 196 VAL A CA 1
ATOM 1496 C C . VAL A 1 196 ? 28.268 4.070 -69.284 1.00 88.19 196 VAL A C 1
ATOM 1498 O O . VAL A 1 196 ? 28.168 4.149 -68.056 1.00 88.19 196 VAL A O 1
ATOM 1501 N N . LEU A 1 197 ? 27.357 3.488 -70.051 1.00 91.62 197 LEU A N 1
ATOM 1502 C CA . LEU A 1 197 ? 26.206 2.739 -69.584 1.00 91.62 197 LEU A CA 1
ATOM 1503 C C . LEU A 1 197 ? 26.419 1.261 -69.894 1.00 91.62 197 LEU A C 1
ATOM 1505 O O . LEU A 1 197 ? 26.538 0.845 -71.046 1.00 91.62 197 LEU A O 1
ATOM 1509 N N . GLN A 1 198 ? 26.430 0.460 -68.839 1.00 89.94 198 GLN A N 1
ATOM 1510 C CA . GLN A 1 198 ? 26.634 -0.974 -68.928 1.00 89.94 198 GLN A CA 1
ATOM 1511 C C . GLN A 1 198 ? 25.436 -1.702 -68.331 1.00 89.94 198 GLN A C 1
ATOM 1513 O O . GLN A 1 198 ? 24.959 -1.342 -67.252 1.00 89.94 198 GLN A O 1
ATOM 1518 N N . ILE A 1 199 ? 24.946 -2.720 -69.030 1.00 92.50 199 ILE A N 1
ATOM 1519 C CA . ILE A 1 199 ? 23.816 -3.533 -68.568 1.00 92.50 199 ILE A CA 1
ATOM 1520 C C . ILE A 1 199 ? 24.293 -4.703 -67.694 1.00 92.50 199 ILE A C 1
ATOM 1522 O O . ILE A 1 199 ? 25.462 -5.104 -67.781 1.00 92.50 199 ILE A O 1
ATOM 1526 N N . PRO A 1 200 ? 23.410 -5.294 -66.862 1.00 88.06 200 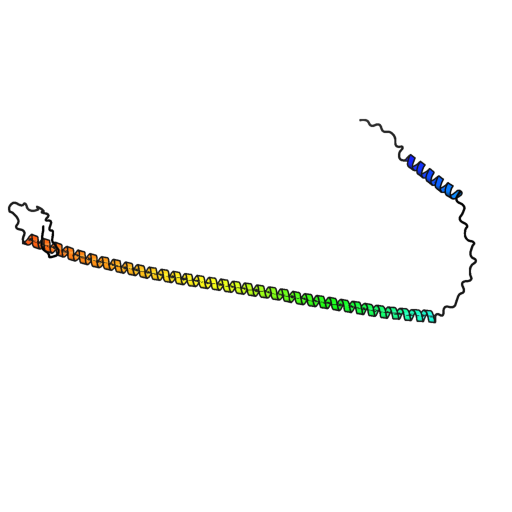PRO A N 1
ATOM 1527 C CA . PRO A 1 200 ? 23.699 -6.561 -66.196 1.00 88.06 200 PRO A CA 1
ATOM 1528 C C . PRO A 1 200 ? 24.105 -7.619 -67.237 1.00 88.06 200 PRO A C 1
ATOM 1530 O O . PRO A 1 200 ? 23.303 -7.993 -68.086 1.00 88.06 200 PRO A O 1
ATOM 1533 N N . GLY A 1 201 ? 25.371 -8.045 -67.211 1.00 85.25 201 GLY A N 1
ATOM 1534 C CA . GLY A 1 201 ? 26.004 -8.853 -68.269 1.00 85.25 201 GLY A CA 1
ATOM 1535 C C . GLY A 1 201 ? 27.346 -8.289 -68.751 1.00 85.25 201 GLY A C 1
ATOM 1536 O O . GLY A 1 201 ? 28.145 -9.015 -69.333 1.00 85.25 201 GLY A O 1
ATOM 1537 N N . GLY A 1 202 ? 27.633 -7.020 -68.447 1.00 84.56 202 GLY A N 1
ATOM 1538 C CA . GLY A 1 202 ? 28.930 -6.399 -68.721 1.00 84.56 202 GLY A CA 1
ATOM 1539 C C . GLY A 1 202 ? 29.063 -5.787 -70.121 1.00 84.56 202 GLY A C 1
ATOM 1540 O O . GLY A 1 202 ? 30.118 -5.242 -70.447 1.00 84.56 202 GLY A O 1
ATOM 1541 N N . GLU A 1 203 ? 28.009 -5.826 -70.934 1.00 90.88 203 GLU A N 1
ATOM 1542 C CA . GLU A 1 203 ? 27.967 -5.190 -72.252 1.00 90.88 203 GLU A CA 1
ATOM 1543 C C . GLU A 1 203 ? 27.738 -3.674 -72.133 1.00 90.88 203 GLU A C 1
ATOM 1545 O O . GLU A 1 203 ? 26.896 -3.224 -71.350 1.00 90.88 203 GLU A O 1
ATOM 1550 N N . VAL A 1 204 ? 28.504 -2.889 -72.898 1.00 90.56 204 VAL A N 1
ATOM 1551 C CA . VAL A 1 204 ? 28.386 -1.424 -72.964 1.00 90.56 204 VAL A CA 1
ATOM 1552 C C . VAL A 1 204 ? 27.395 -1.062 -74.061 1.00 90.56 204 VAL A C 1
ATOM 1554 O O . VAL A 1 204 ? 27.621 -1.376 -75.226 1.00 90.56 204 VAL A O 1
ATOM 1557 N N . VAL A 1 205 ? 26.311 -0.393 -73.680 1.00 91.75 205 VAL A N 1
ATOM 1558 C CA . VAL A 1 205 ? 25.207 -0.031 -74.583 1.00 91.75 205 VAL A CA 1
ATOM 1559 C C . VAL A 1 205 ? 25.175 1.460 -74.925 1.00 91.75 205 VAL A C 1
ATOM 1561 O O . VAL A 1 205 ? 24.377 1.875 -75.764 1.00 91.75 205 VAL A O 1
ATOM 1564 N N . GLY A 1 206 ? 26.030 2.266 -74.292 1.00 80.12 206 GLY A N 1
ATOM 1565 C CA . GLY A 1 206 ? 26.153 3.704 -74.527 1.00 80.12 206 GLY A CA 1
ATOM 1566 C C . GLY A 1 206 ? 27.147 4.371 -73.599 1.00 80.12 206 GLY A C 1
ATOM 1567 O O . GLY A 1 206 ? 27.722 3.661 -72.744 1.00 80.12 206 GLY A O 1
#

Foldseek 3Di:
DDDDDDDDPVPVVVVVVVVVVVVVVVVCVVPDPDDDDPDDDPPDPPPPDPDPVVVVVVVVVVVVVVVVVVVVVVVVVVVVVVVVVVVVVVVVVVVVVVVVVVVVVVVVVVVVVVVVVVVVVVVVVVVVVVVVVVVVVVVVVVVVVVVVVVVVVCVVVVVVVVVVVVVVVVVVVVVCVVPDDDDPPDDPPDDDDDDWDADDVGDTPD

pLDDT: mean 88.09, std 12.66, range [39.91, 98.38]

Sequence (206 aa):
MNTIRPAALAPYGWSLALHALLAGALFASFVLPSRDLPPAVPPVPIAATIVDQAILQAAASLRAEKRRRADTQRRQTEAAARRQEAALAAKRAVAEREVTAKAQARRKAELAAQRRAEEQARVRAAEESRRAASEARLRGEREAELRARLAAEEQQTGAAASGLKAEYVAAIQAHVERRWFRPPGIRPGTNCTVHVLQIPGGEVVG